Protein AF-A0A1I7XI77-F1 (afdb_monomer_lite)

Secondary structure (DSSP, 8-state):
-----------------GGGGGSS-SSSPPHHHHHHHHHHHHHHHHHHH-STT-TTSSS-GGGG-TTHHHHHH-HHHHHHHHHHHHHHHHHHGGGPPPGGG-------TTTT-GGGGGGG-EE-SSTT---EE---TTSPP--EE-TTT-PEEPHHHHHHHHHHHHHS-SS--TTS-HHHHHHHHHHHHTTB-TT-HHHHHHHHHHHHHH-S--TTHHHHHHHHHHHHHHHS-TT-HHHHHHHHHHHHHHHHTT-HHHHHHHHHHHHHHHHHHH-TTSHHHHHHHHHHHHHHTT-S--HHHHHHTT-----SPP-HHHHHHHTT---

Organism: Heterorhabditis bacteriophora (NCBI:txid37862)

Sequence (327 aa):
MGPSITASGHLDGEIPSIHSRVKAFPNLPLTEVLFLSKIIDRIVFLDKNGDQFGFQKERTFASLVDHKEDIKKDFAKMEHFEKLYSKMSLFRKAEMIDKLRWYFDCECSRCTDPADDVLTSIKCSTSECDEPLITSETATPTNITCPKCGNVTEDTTVISAQQLMLELPATFDPHCPAETLEELLIKAEKILHSNNVYISRLRTALFHVTGQLSANLGTMHKQIYNNYKMTFPKADRHVGYQLLHIVKALIEKGERSEAVSYAFDAMSIFEVCFGLDHPYYLQTLALWTYLEKKMLKSDQELIQLTNFSDNRPVDITGLLQKANILS

pLDDT: mean 73.49, std 19.33, range [22.52, 97.56]

Foldseek 3Di:
DDDDDDDDDDDDDDDDDPPVVLPAAQPAQDPCLVVVVVVLVVVVCCVVPNPPPCPPVPHHLVRVCPCVVVQVVPPVQVVVLVSNLVSSCVVCVPSRDDPSRDGDDDPDPVVPDVVLQLQLFKADPDPPDLQTFGDELPGDQQWTQGPPPRDTDGSVLVPVSSVLVNPQDSDDDLQPDLVVLVVSLVVNVVIHHLLHNSNLRSLVSSCSNVVDDDPCNQVSLVSNLVSCPSPDDQLDLVNLLSLLVNLLVCLVVVNLQVNLVSLVSSLVSCCVVPNPQWLLNVLSVVLNCCSVVVPDDHSVRSNVSSDDDDGDGHPVVVVCVVVVNPD

Radius of gyration: 25.31 Å; chains: 1; bounding box: 52×57×96 Å

InterPro domains:
  IPR011990 Tetratricopeptide-like helical domain superfamily [G3DSA:1.25.40.10] (99-310)
  IPR050869 Histone-lysine N-methyltransferase [PTHR12197] (101-283)

Structure (mmCIF, N/CA/C/O backbone):
data_AF-A0A1I7XI77-F1
#
_entry.id   AF-A0A1I7XI77-F1
#
loop_
_atom_site.group_PDB
_atom_site.id
_atom_site.type_symbol
_atom_site.label_atom_id
_atom_site.label_alt_id
_atom_site.label_comp_id
_atom_site.label_asym_id
_atom_site.label_entity_id
_atom_site.label_seq_id
_atom_site.pdbx_PDB_ins_code
_atom_site.Cartn_x
_atom_site.Cartn_y
_atom_site.Cartn_z
_atom_site.occupancy
_atom_site.B_iso_or_equiv
_atom_site.auth_seq_id
_atom_site.auth_comp_id
_atom_site.auth_asym_id
_atom_site.auth_atom_id
_atom_site.pdbx_PDB_model_num
ATOM 1 N N . MET A 1 1 ? 15.617 3.407 -63.306 1.00 38.28 1 MET A N 1
ATOM 2 C CA . MET A 1 1 ? 15.925 2.167 -62.567 1.00 38.28 1 MET A CA 1
ATOM 3 C C . MET A 1 1 ? 15.272 2.230 -61.182 1.00 38.28 1 MET A C 1
ATOM 5 O O . MET A 1 1 ? 15.945 2.452 -60.192 1.00 38.28 1 MET A O 1
ATOM 9 N N . GLY A 1 2 ? 13.941 2.109 -61.126 1.00 40.88 2 GLY A N 1
ATOM 10 C CA . GLY A 1 2 ? 13.322 1.097 -60.249 1.00 40.88 2 GLY A CA 1
ATOM 11 C C . GLY A 1 2 ? 13.237 -0.206 -61.065 1.00 40.88 2 GLY A C 1
ATOM 12 O O . GLY A 1 2 ? 13.600 -0.131 -62.250 1.00 40.88 2 GLY A O 1
ATOM 13 N N . PRO A 1 3 ? 12.794 -1.369 -60.545 1.00 32.88 3 PRO A N 1
ATOM 14 C CA . PRO A 1 3 ? 11.593 -1.581 -59.707 1.00 32.88 3 PRO A CA 1
ATOM 15 C C . PRO A 1 3 ? 11.875 -2.478 -58.462 1.00 32.88 3 PRO A C 1
ATOM 17 O O . PRO A 1 3 ? 12.954 -3.043 -58.355 1.00 32.88 3 PRO A O 1
ATOM 20 N N . SER A 1 4 ? 11.068 -2.494 -57.392 1.00 23.88 4 SER A N 1
ATOM 21 C CA . SER A 1 4 ? 9.717 -3.073 -57.176 1.00 23.88 4 SER A CA 1
ATOM 22 C C . SER A 1 4 ? 9.695 -4.569 -56.791 1.00 23.88 4 SER A C 1
ATOM 24 O O . SER A 1 4 ? 9.977 -5.416 -57.625 1.00 23.88 4 SER A O 1
ATOM 26 N N . ILE A 1 5 ? 9.291 -4.813 -55.530 1.00 31.36 5 ILE A N 1
ATOM 27 C CA . ILE A 1 5 ? 8.266 -5.754 -55.004 1.00 31.36 5 ILE A CA 1
ATOM 28 C C . ILE A 1 5 ? 8.314 -7.231 -55.456 1.00 31.36 5 ILE A C 1
ATOM 30 O O . ILE A 1 5 ? 8.163 -7.494 -56.638 1.00 31.36 5 ILE A O 1
ATOM 34 N N . THR A 1 6 ? 8.323 -8.180 -54.498 1.00 23.61 6 THR A N 1
ATOM 35 C CA . THR A 1 6 ? 7.218 -9.156 -54.273 1.00 23.61 6 THR A CA 1
ATOM 36 C C . THR A 1 6 ? 7.417 -10.001 -53.011 1.00 23.61 6 THR A C 1
ATOM 38 O O . THR A 1 6 ? 8.523 -10.409 -52.678 1.00 23.61 6 THR A O 1
ATOM 41 N N . ALA A 1 7 ? 6.293 -10.223 -52.331 1.00 35.81 7 ALA A N 1
ATOM 42 C CA . ALA A 1 7 ? 6.093 -10.903 -51.059 1.00 35.81 7 ALA A CA 1
ATOM 43 C C . ALA A 1 7 ? 6.078 -12.444 -51.147 1.00 35.81 7 ALA A C 1
ATOM 45 O O . ALA A 1 7 ? 6.040 -13.007 -52.238 1.00 35.81 7 ALA A O 1
ATOM 46 N N . SER A 1 8 ? 5.969 -13.060 -49.958 1.00 22.52 8 SER A N 1
ATOM 47 C CA . SER A 1 8 ? 5.579 -14.444 -49.593 1.00 22.52 8 SER A CA 1
ATOM 48 C C . SER A 1 8 ? 6.720 -15.185 -48.882 1.00 22.52 8 SER A C 1
ATOM 50 O O . SER A 1 8 ? 7.847 -15.160 -49.346 1.00 22.52 8 SER A O 1
ATOM 52 N N . GLY A 1 9 ? 6.549 -15.829 -47.731 1.00 23.39 9 GLY A N 1
ATOM 53 C CA . GLY A 1 9 ? 5.400 -16.051 -46.863 1.00 23.39 9 GLY A CA 1
ATOM 54 C C . GLY A 1 9 ? 5.829 -16.947 -45.685 1.00 23.39 9 GLY A C 1
ATOM 55 O O . GLY A 1 9 ? 6.975 -17.373 -45.631 1.00 23.39 9 GLY A O 1
ATOM 56 N N . HIS A 1 10 ? 4.856 -17.258 -44.823 1.00 23.44 10 HIS A N 1
ATOM 57 C CA . HIS A 1 10 ? 4.822 -18.352 -43.835 1.00 23.44 10 HIS A CA 1
ATOM 58 C C . HIS A 1 10 ? 5.574 -18.182 -42.499 1.00 23.44 10 HIS A C 1
ATOM 60 O O . HIS A 1 10 ? 6.793 -18.239 -42.416 1.00 23.44 10 HIS A O 1
ATOM 66 N N . LEU A 1 11 ? 4.751 -17.962 -41.461 1.00 37.81 11 LEU A N 1
ATOM 67 C CA . LEU A 1 11 ? 4.646 -18.734 -40.213 1.00 37.81 11 LEU A CA 1
ATOM 68 C C . LEU A 1 11 ? 5.845 -19.629 -39.865 1.00 37.81 11 LEU A C 1
ATOM 70 O O . LEU A 1 11 ? 6.065 -20.615 -40.550 1.00 37.81 11 LEU A O 1
ATOM 74 N N . ASP A 1 12 ? 6.511 -19.319 -38.750 1.00 23.81 12 ASP A N 1
ATOM 75 C CA . ASP A 1 12 ? 6.781 -20.270 -37.662 1.00 23.81 12 ASP A CA 1
ATOM 76 C C . ASP A 1 12 ? 7.240 -19.486 -36.423 1.00 23.81 12 ASP A C 1
ATOM 78 O O . ASP A 1 12 ? 8.347 -18.955 -36.340 1.00 23.81 12 ASP A O 1
ATOM 82 N N . GLY A 1 13 ? 6.315 -19.330 -35.474 1.00 27.84 13 GLY A N 1
ATOM 83 C CA . GLY A 1 13 ? 6.587 -18.746 -34.170 1.00 27.84 13 GLY A CA 1
ATOM 84 C C . GLY A 1 13 ? 7.230 -19.786 -33.263 1.00 27.84 13 GLY A C 1
ATOM 85 O O . GLY A 1 13 ? 6.525 -20.540 -32.598 1.00 27.84 13 GLY A O 1
ATOM 86 N N . GLU A 1 14 ? 8.557 -19.799 -33.202 1.00 23.69 14 GLU A N 1
ATOM 87 C CA . GLU A 1 14 ? 9.272 -20.397 -32.078 1.00 23.69 14 GLU A CA 1
ATOM 88 C C . GLU A 1 14 ? 9.319 -19.384 -30.931 1.00 23.69 14 GLU A C 1
ATOM 90 O O . GLU A 1 14 ? 9.937 -18.327 -31.033 1.00 23.69 14 GLU A O 1
ATOM 95 N N . ILE A 1 15 ? 8.641 -19.709 -29.832 1.00 28.39 15 ILE A N 1
ATOM 96 C CA . ILE A 1 15 ? 8.735 -18.997 -28.555 1.00 28.39 15 ILE A CA 1
ATOM 97 C C . ILE A 1 15 ? 10.098 -19.339 -27.928 1.00 28.39 15 ILE A C 1
ATOM 99 O O . ILE A 1 15 ? 10.301 -20.497 -27.548 1.00 28.39 15 ILE A O 1
ATOM 103 N N . PRO A 1 16 ? 11.035 -18.389 -27.738 1.00 24.80 16 PRO A N 1
ATOM 104 C CA . PRO A 1 16 ? 12.251 -18.671 -26.990 1.00 24.80 16 PRO A CA 1
ATOM 105 C C . PRO A 1 16 ? 11.947 -18.721 -25.487 1.00 24.80 16 PRO A C 1
ATOM 107 O O . PRO A 1 16 ? 11.329 -17.829 -24.910 1.00 24.80 16 PRO A O 1
ATOM 110 N N . SER A 1 17 ? 12.391 -19.819 -24.878 1.00 27.75 17 SER A N 1
ATOM 111 C CA . SER A 1 17 ? 12.024 -20.333 -23.556 1.00 27.75 17 SER A CA 1
ATOM 112 C C . SER A 1 17 ? 12.289 -19.434 -22.331 1.00 27.75 17 SER A C 1
ATOM 114 O O . SER A 1 17 ? 13.225 -18.637 -22.277 1.00 27.75 17 SER A O 1
ATOM 116 N N . ILE A 1 18 ? 11.519 -19.730 -21.275 1.00 27.86 18 ILE A N 1
ATOM 117 C CA . ILE A 1 18 ? 11.535 -19.264 -19.869 1.00 27.86 18 ILE A CA 1
ATOM 118 C C . ILE A 1 18 ? 12.931 -19.271 -19.185 1.00 27.86 18 ILE A C 1
ATOM 120 O O . ILE A 1 18 ? 13.109 -18.721 -18.095 1.00 27.86 18 ILE A O 1
ATOM 124 N N . HIS A 1 19 ? 13.960 -19.845 -19.810 1.00 27.95 19 HIS A N 1
ATOM 125 C CA . HIS A 1 19 ? 15.263 -20.099 -19.194 1.00 27.95 19 HIS A CA 1
ATOM 126 C C . HIS A 1 19 ? 16.197 -18.891 -19.018 1.00 27.95 19 HIS A C 1
ATOM 128 O O . HIS A 1 19 ? 17.137 -18.983 -18.226 1.00 27.95 19 HIS A O 1
ATOM 134 N N . SER A 1 20 ? 15.966 -17.745 -19.663 1.00 30.62 20 SER A N 1
ATOM 135 C CA . SER A 1 20 ? 16.850 -16.576 -19.484 1.00 30.62 20 SER A CA 1
ATOM 136 C C . SER A 1 20 ? 16.566 -15.769 -18.205 1.00 30.62 20 SER A C 1
ATOM 138 O O . SER A 1 20 ? 17.429 -15.021 -17.748 1.00 30.62 20 SER A O 1
ATOM 140 N N . ARG A 1 21 ? 15.412 -15.988 -17.552 1.00 28.38 21 ARG A N 1
ATOM 141 C CA . ARG A 1 21 ? 14.974 -15.280 -16.327 1.00 28.38 21 ARG A CA 1
ATOM 142 C C . ARG A 1 21 ? 15.686 -15.719 -15.035 1.00 28.38 21 ARG A C 1
ATOM 144 O O . ARG A 1 21 ? 15.452 -15.149 -13.973 1.00 28.38 21 ARG A O 1
ATOM 151 N N . VAL A 1 22 ? 16.563 -16.725 -15.092 1.00 27.45 22 VAL A N 1
ATOM 152 C CA . VAL A 1 22 ? 17.216 -17.316 -13.902 1.00 27.45 22 VAL A CA 1
ATOM 153 C C . VAL A 1 22 ? 18.528 -16.614 -13.507 1.00 27.45 22 VAL A C 1
ATOM 155 O O . VAL A 1 22 ? 19.012 -16.826 -12.400 1.00 27.45 22 VAL A O 1
ATOM 158 N N . LYS A 1 23 ? 19.098 -15.728 -14.333 1.00 26.45 23 LYS A N 1
ATOM 159 C CA . LYS A 1 23 ? 20.426 -15.142 -14.052 1.00 26.45 23 LYS A CA 1
ATOM 160 C C . LYS A 1 23 ? 20.446 -13.787 -13.318 1.00 26.45 23 LYS A C 1
ATOM 162 O O . LYS A 1 23 ? 21.539 -13.343 -12.989 1.00 26.45 23 LYS A O 1
ATOM 167 N N . ALA A 1 24 ? 19.302 -13.146 -13.039 1.00 28.02 24 ALA A N 1
ATOM 168 C CA . ALA A 1 24 ? 19.271 -11.707 -12.717 1.00 28.02 24 ALA A CA 1
ATOM 169 C C . ALA A 1 24 ? 18.933 -11.280 -11.265 1.00 28.02 24 ALA A C 1
ATOM 171 O O . ALA A 1 24 ? 19.180 -10.125 -10.947 1.00 28.02 24 ALA A O 1
ATOM 172 N N . PHE A 1 25 ? 18.438 -12.141 -10.354 1.00 35.66 25 PHE A N 1
ATOM 173 C CA . PHE A 1 25 ? 17.977 -11.686 -9.016 1.00 35.66 25 PHE A CA 1
ATOM 174 C C . PHE A 1 25 ? 18.357 -12.632 -7.864 1.00 35.66 25 PHE A C 1
ATOM 176 O O . PHE A 1 25 ? 17.627 -13.589 -7.601 1.00 35.66 25 PHE A O 1
ATOM 183 N N . PRO A 1 26 ? 19.476 -12.395 -7.150 1.00 35.66 26 PRO A N 1
ATOM 184 C CA . PRO A 1 26 ? 19.900 -13.271 -6.057 1.00 35.66 26 PRO A CA 1
ATOM 185 C C . PRO A 1 26 ? 19.228 -13.010 -4.694 1.00 35.66 26 PRO A C 1
ATOM 187 O O . PRO A 1 26 ? 19.234 -13.923 -3.879 1.00 35.66 26 PRO A O 1
ATOM 190 N N . ASN A 1 27 ? 18.639 -11.832 -4.417 1.00 39.03 27 ASN A N 1
ATOM 191 C CA . ASN A 1 27 ? 18.230 -11.468 -3.040 1.00 39.03 27 ASN A CA 1
ATOM 192 C C . ASN A 1 27 ? 16.839 -10.819 -2.865 1.00 39.03 27 ASN A C 1
ATOM 194 O O . ASN A 1 27 ? 16.510 -10.398 -1.757 1.00 39.03 27 ASN A O 1
ATOM 198 N N . LEU A 1 28 ? 15.994 -10.759 -3.898 1.00 36.06 28 LEU A N 1
ATOM 199 C CA . LEU A 1 28 ? 14.579 -10.407 -3.734 1.00 36.06 28 LEU A CA 1
ATOM 200 C C . LEU A 1 28 ? 13.758 -11.705 -3.762 1.00 36.06 28 LEU A C 1
ATOM 202 O O . LEU A 1 28 ? 13.820 -12.421 -4.766 1.00 36.06 28 LEU A O 1
ATOM 206 N N . PRO A 1 29 ? 13.004 -12.062 -2.710 1.00 45.62 29 PRO A N 1
ATOM 207 C CA . PRO A 1 29 ? 12.060 -13.159 -2.824 1.00 45.62 29 PRO A CA 1
ATOM 208 C C . PRO A 1 29 ? 10.974 -12.740 -3.824 1.00 45.62 29 PRO A C 1
ATOM 210 O O . PRO A 1 29 ? 10.313 -11.721 -3.634 1.00 45.62 29 PRO A O 1
ATOM 213 N N . LEU A 1 30 ? 10.821 -13.511 -4.907 1.00 53.41 30 LEU A N 1
ATOM 214 C CA . LEU A 1 30 ? 9.711 -13.381 -5.858 1.00 53.41 30 LEU A CA 1
ATOM 215 C C . LEU A 1 30 ? 8.386 -13.267 -5.079 1.00 53.41 30 LEU A C 1
ATOM 217 O O . LEU A 1 30 ? 8.264 -13.849 -4.000 1.00 53.41 30 LEU A O 1
ATOM 221 N N . THR A 1 31 ? 7.381 -12.561 -5.604 1.00 54.97 31 THR A N 1
ATOM 222 C CA . THR A 1 31 ? 6.035 -12.495 -4.991 1.00 54.97 31 THR A CA 1
ATOM 223 C C . THR A 1 31 ? 5.526 -13.886 -4.616 1.00 54.97 31 THR A C 1
ATOM 225 O O . THR A 1 31 ? 4.961 -14.074 -3.540 1.00 54.97 31 THR A O 1
ATOM 228 N N . GLU A 1 32 ? 5.846 -14.869 -5.458 1.00 53.22 32 GLU A N 1
ATOM 229 C CA . GLU A 1 32 ? 5.701 -16.295 -5.199 1.00 53.22 32 GLU A CA 1
ATOM 230 C C . GLU A 1 32 ? 6.397 -16.691 -3.901 1.00 53.22 32 GLU A C 1
ATOM 232 O O . GLU A 1 32 ? 5.687 -17.030 -2.977 1.00 53.22 32 GLU A O 1
ATOM 237 N N . VAL A 1 33 ? 7.723 -16.545 -3.764 1.00 55.47 33 VAL A N 1
ATOM 238 C CA . VAL A 1 33 ? 8.532 -16.863 -2.561 1.00 55.47 33 VAL A CA 1
ATOM 239 C C . VAL A 1 33 ? 8.010 -16.193 -1.275 1.00 55.47 33 VAL A C 1
ATOM 241 O O . VAL A 1 33 ? 8.053 -16.800 -0.202 1.00 55.47 33 VAL A O 1
ATOM 244 N N . LEU A 1 34 ? 7.484 -14.965 -1.346 1.00 52.00 34 LEU A N 1
ATOM 245 C CA . LEU A 1 34 ? 6.876 -14.268 -0.198 1.00 52.00 34 LEU A CA 1
ATOM 246 C C . LEU A 1 34 ? 5.481 -14.796 0.164 1.00 52.00 34 LEU A C 1
ATOM 248 O O . LEU A 1 34 ? 5.159 -14.944 1.346 1.00 52.00 34 LEU A O 1
ATOM 252 N N . PHE A 1 35 ? 4.646 -15.074 -0.833 1.00 56.88 35 PHE A N 1
ATOM 253 C CA . PHE A 1 35 ? 3.328 -15.682 -0.649 1.00 56.88 35 PHE A CA 1
ATOM 254 C C . PHE A 1 35 ? 3.462 -17.081 -0.049 1.00 56.88 35 PHE A C 1
ATOM 256 O O . PHE A 1 35 ? 2.910 -17.396 1.005 1.00 56.88 35 PHE A O 1
ATOM 263 N N . LEU A 1 36 ? 4.312 -17.863 -0.691 1.00 62.03 36 LEU A N 1
ATOM 264 C CA . LEU A 1 36 ? 4.796 -19.153 -0.278 1.00 62.03 36 LEU A CA 1
ATOM 265 C C . LEU A 1 36 ? 5.333 -19.082 1.159 1.00 62.03 36 LEU A C 1
ATOM 267 O O . LEU A 1 36 ? 4.847 -19.785 2.034 1.00 62.03 36 LEU A O 1
ATOM 271 N N . SER A 1 37 ? 6.232 -18.162 1.487 1.00 59.28 37 SER A N 1
ATOM 272 C CA . SER A 1 37 ? 6.676 -17.931 2.868 1.00 59.28 37 SER A CA 1
ATOM 273 C C . SER A 1 37 ? 5.548 -17.908 3.910 1.00 59.28 37 SER A C 1
ATOM 275 O O . SER A 1 37 ? 5.603 -18.644 4.893 1.00 59.28 37 SER A O 1
ATOM 277 N N . LYS A 1 38 ? 4.490 -17.129 3.670 1.00 62.16 38 LYS A N 1
ATOM 278 C CA . LYS A 1 38 ? 3.346 -17.027 4.592 1.00 62.16 38 LYS A CA 1
ATOM 279 C C . LYS A 1 38 ? 2.592 -18.352 4.735 1.00 62.16 38 LYS A C 1
ATOM 281 O O . LYS A 1 38 ? 2.052 -18.650 5.800 1.00 62.16 38 LYS A O 1
ATOM 286 N N . ILE A 1 39 ? 2.568 -19.157 3.674 1.00 67.31 39 ILE A N 1
ATOM 287 C CA . ILE A 1 39 ? 2.018 -20.514 3.701 1.00 67.31 39 ILE A CA 1
ATOM 288 C C . ILE A 1 39 ? 2.903 -21.433 4.558 1.00 67.31 39 ILE A C 1
ATOM 290 O O . ILE A 1 39 ? 2.358 -22.185 5.365 1.00 67.31 39 ILE A O 1
ATOM 294 N N . ILE A 1 40 ? 4.240 -21.348 4.455 1.00 67.75 40 ILE A N 1
ATOM 295 C CA . ILE A 1 40 ? 5.164 -22.109 5.323 1.00 67.75 40 ILE A CA 1
ATOM 296 C C . ILE A 1 40 ? 4.929 -21.752 6.785 1.00 67.75 40 ILE A C 1
ATOM 298 O O . ILE A 1 40 ? 4.752 -22.657 7.596 1.00 67.75 40 ILE A O 1
ATOM 302 N N . ASP A 1 41 ? 4.870 -20.459 7.110 1.00 64.88 41 ASP A N 1
ATOM 303 C CA . ASP A 1 41 ? 4.652 -19.990 8.483 1.00 64.88 41 ASP A CA 1
ATOM 304 C C . ASP A 1 41 ? 3.375 -20.585 9.075 1.00 64.88 41 ASP A C 1
ATOM 306 O O . ASP A 1 41 ? 3.374 -21.089 10.198 1.00 64.88 41 ASP A O 1
ATOM 310 N N . ARG A 1 42 ? 2.294 -20.607 8.287 1.00 66.12 42 ARG A N 1
ATOM 311 C CA . ARG A 1 42 ? 1.017 -21.197 8.696 1.00 66.12 42 ARG A CA 1
ATOM 312 C C . ARG A 1 42 ? 1.104 -22.717 8.879 1.00 66.12 42 ARG A C 1
ATOM 314 O O . ARG A 1 42 ? 0.552 -23.224 9.850 1.00 66.12 42 ARG A O 1
ATOM 321 N N . ILE A 1 43 ? 1.793 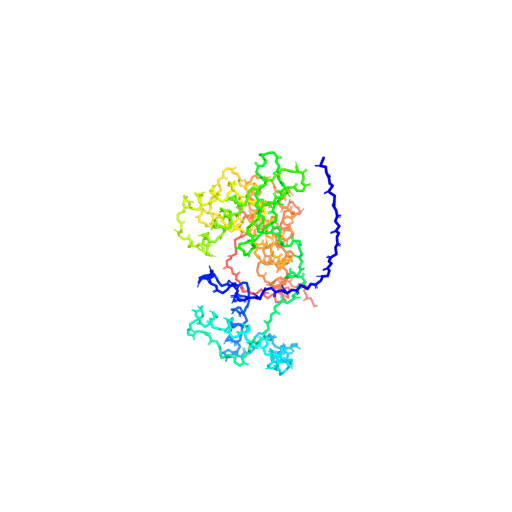-23.444 7.998 1.00 68.25 43 ILE A N 1
ATOM 322 C CA . ILE A 1 43 ? 1.980 -24.902 8.127 1.00 68.25 43 ILE A CA 1
ATOM 323 C C . ILE A 1 43 ? 2.829 -25.234 9.361 1.00 68.25 43 ILE A C 1
ATOM 325 O O . ILE A 1 43 ? 2.439 -26.076 10.163 1.00 68.25 43 ILE A O 1
ATOM 329 N N . VAL A 1 44 ? 3.965 -24.555 9.542 1.00 69.12 44 VAL A N 1
ATOM 330 C CA . VAL A 1 44 ? 4.865 -24.753 10.690 1.00 69.12 44 VAL A CA 1
ATOM 331 C C . VAL A 1 44 ? 4.152 -24.416 11.998 1.00 69.12 44 VAL A C 1
ATOM 333 O O . VAL A 1 44 ? 4.327 -25.116 12.996 1.00 69.12 44 VAL A O 1
ATOM 336 N N . PHE A 1 45 ? 3.333 -23.364 11.999 1.00 67.94 45 PHE A N 1
ATOM 337 C CA . PHE A 1 45 ? 2.512 -23.000 13.145 1.00 67.94 45 PHE A CA 1
ATOM 338 C C . PHE A 1 45 ? 1.509 -24.106 13.502 1.00 67.94 45 PHE A C 1
ATOM 340 O O . PHE A 1 45 ? 1.432 -24.492 14.669 1.00 67.94 45 PHE A O 1
ATOM 347 N N . LEU A 1 46 ? 0.783 -24.633 12.512 1.00 66.06 46 LEU A N 1
ATOM 348 C CA . LEU A 1 46 ? -0.179 -25.722 12.699 1.00 66.06 46 LEU A CA 1
ATOM 349 C C . LEU A 1 46 ? 0.495 -27.021 13.167 1.00 66.06 46 LEU A C 1
ATOM 351 O O . LEU A 1 46 ? -0.041 -27.688 14.044 1.00 66.06 46 LEU A O 1
ATOM 355 N N . ASP A 1 47 ? 1.682 -27.354 12.655 1.00 68.62 47 ASP A N 1
ATOM 356 C CA . ASP A 1 47 ? 2.431 -28.548 13.075 1.00 68.62 47 ASP A CA 1
ATOM 357 C C . ASP A 1 47 ? 2.909 -28.453 14.533 1.00 68.62 47 ASP A C 1
ATOM 359 O O . ASP A 1 47 ? 2.884 -29.439 15.268 1.00 68.62 47 ASP A O 1
ATOM 363 N N . LYS A 1 48 ? 3.355 -27.265 14.963 1.00 73.12 48 LYS A N 1
ATOM 364 C CA . LYS A 1 48 ? 3.884 -27.049 16.319 1.00 73.12 48 LYS A CA 1
ATOM 365 C C . LYS A 1 48 ? 2.793 -26.915 17.375 1.00 73.12 48 LYS A C 1
ATOM 367 O O . LYS A 1 48 ? 3.002 -27.326 18.511 1.00 73.12 48 LYS A O 1
ATOM 372 N N . ASN A 1 49 ? 1.666 -26.304 17.019 1.00 69.31 49 ASN A N 1
ATOM 373 C CA . ASN A 1 49 ? 0.651 -25.896 17.990 1.00 69.31 49 ASN A CA 1
ATOM 374 C C . ASN A 1 49 ? -0.670 -26.662 17.830 1.00 69.31 49 ASN A C 1
ATOM 376 O O . ASN A 1 49 ? -1.508 -26.618 18.729 1.00 69.31 49 ASN A O 1
ATOM 380 N N . GLY A 1 50 ? -0.864 -27.385 16.727 1.00 72.62 50 GLY A N 1
ATOM 381 C CA . GLY A 1 50 ? -2.174 -27.878 16.316 1.00 72.62 50 GLY A CA 1
ATOM 382 C C . GLY A 1 50 ? -3.066 -26.750 15.788 1.00 72.62 50 GLY A C 1
ATOM 383 O O . GLY A 1 50 ? -2.689 -25.575 15.771 1.00 72.62 50 GLY A O 1
ATOM 384 N N . ASP A 1 51 ? -4.282 -27.097 15.369 1.00 76.62 51 ASP A N 1
ATOM 385 C CA . ASP A 1 51 ? -5.262 -26.125 14.875 1.00 76.62 51 ASP A CA 1
AT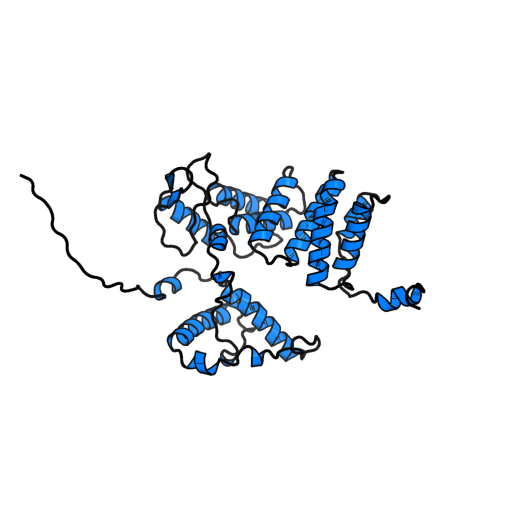OM 386 C C . ASP A 1 51 ? -6.025 -25.422 16.013 1.00 76.62 51 ASP A C 1
ATOM 388 O O . ASP A 1 51 ? -7.248 -25.488 16.113 1.00 76.62 51 ASP A O 1
ATOM 392 N N . GLN A 1 52 ? -5.292 -24.753 16.906 1.00 64.06 52 GLN A N 1
ATOM 393 C CA . GLN A 1 52 ? -5.859 -24.097 18.098 1.00 64.06 52 GLN A CA 1
ATOM 394 C C . GLN A 1 52 ? -6.870 -22.994 17.759 1.00 64.06 52 GLN A C 1
ATOM 396 O O . GLN A 1 52 ? -7.711 -22.648 18.584 1.00 64.06 52 GLN A O 1
ATOM 401 N N . PHE A 1 53 ? -6.782 -22.449 16.545 1.00 64.69 53 PHE A N 1
ATOM 402 C CA . PHE A 1 53 ? -7.597 -21.333 16.072 1.00 64.69 53 PHE A CA 1
ATOM 403 C C . PHE A 1 53 ? -8.655 -21.745 15.037 1.00 64.69 53 PHE A C 1
ATOM 405 O O . PHE A 1 53 ? -9.336 -20.879 14.492 1.00 64.69 53 PHE A O 1
ATOM 412 N N . GLY A 1 54 ? -8.811 -23.043 14.752 1.00 64.31 54 GLY A N 1
ATOM 413 C CA . GLY A 1 54 ? -9.825 -23.541 13.818 1.00 64.31 54 GLY A CA 1
ATOM 414 C C . GLY A 1 54 ? -9.607 -23.122 12.358 1.00 64.31 54 GLY A C 1
ATOM 415 O O . GLY A 1 54 ? -10.569 -23.045 11.593 1.00 64.31 54 GLY A O 1
ATOM 416 N N . PHE A 1 55 ? -8.366 -22.852 11.949 1.00 58.41 55 PHE A N 1
ATOM 417 C CA . PHE A 1 55 ? -7.998 -22.497 10.577 1.00 58.41 55 PHE A CA 1
ATOM 418 C C . PHE A 1 55 ? -8.330 -23.594 9.559 1.00 58.41 55 PHE A C 1
ATOM 420 O O . PHE A 1 55 ? -8.436 -23.295 8.370 1.00 58.41 55 PHE A O 1
ATOM 427 N N . GLN A 1 56 ? -8.484 -24.847 9.995 1.00 59.12 56 GLN A N 1
ATOM 428 C CA . GLN A 1 56 ? -8.832 -25.987 9.145 1.00 59.12 56 GLN A CA 1
ATOM 429 C C . GLN A 1 56 ? -10.294 -26.439 9.296 1.00 59.12 56 GLN A C 1
ATOM 431 O O . GLN A 1 56 ? -10.660 -27.480 8.750 1.00 59.12 56 GLN A O 1
ATOM 436 N N . LYS A 1 57 ? -11.142 -25.671 10.002 1.00 63.28 57 LYS A N 1
ATOM 437 C CA . LYS A 1 57 ? -12.534 -26.046 10.319 1.00 63.28 57 LYS A CA 1
ATOM 438 C C . LYS A 1 57 ? -13.410 -26.278 9.082 1.00 63.28 57 LYS A C 1
ATOM 440 O O . LYS A 1 57 ? -14.234 -27.185 9.089 1.00 63.28 57 LYS A O 1
ATOM 445 N N . GLU A 1 58 ? -13.245 -25.464 8.041 1.00 60.28 58 GLU A N 1
ATOM 446 C CA . GLU A 1 58 ? -14.032 -25.563 6.800 1.00 60.28 58 GLU A CA 1
ATOM 447 C C . GLU A 1 58 ? -13.323 -26.375 5.715 1.00 60.28 58 GLU A C 1
ATOM 449 O O . GLU A 1 58 ? -13.957 -27.099 4.948 1.00 60.28 58 GLU A O 1
ATOM 454 N N . ARG A 1 59 ? -11.993 -26.259 5.641 1.00 56.81 59 ARG A N 1
ATOM 455 C CA . ARG A 1 59 ? -11.173 -26.904 4.618 1.00 56.81 59 ARG A CA 1
ATOM 456 C C . ARG A 1 59 ? -9.776 -27.168 5.171 1.00 56.81 59 ARG A C 1
ATOM 458 O O . ARG A 1 59 ? -9.099 -26.252 5.633 1.00 56.81 59 ARG A O 1
ATOM 465 N N . THR A 1 60 ? -9.319 -28.418 5.116 1.00 61.12 60 THR A N 1
ATOM 466 C CA . THR A 1 60 ? -7.970 -28.774 5.580 1.00 61.12 60 THR A CA 1
ATOM 467 C C . THR A 1 60 ? -6.925 -28.328 4.564 1.00 61.12 60 THR A C 1
ATOM 469 O O . THR A 1 60 ? -7.188 -28.328 3.359 1.00 61.12 60 THR A O 1
ATOM 472 N N . PHE A 1 61 ? -5.706 -28.018 5.014 1.00 60.34 61 PHE A N 1
ATOM 473 C CA . PHE A 1 61 ? -4.620 -27.667 4.091 1.00 60.34 61 PHE A CA 1
ATOM 474 C C . PHE A 1 61 ? -4.365 -28.776 3.051 1.00 60.34 61 PHE A C 1
ATOM 476 O O . PHE A 1 61 ? -4.158 -28.496 1.876 1.00 60.34 61 PHE A O 1
ATOM 483 N N . ALA A 1 62 ? -4.485 -30.046 3.454 1.00 61.44 62 ALA A N 1
ATOM 484 C CA . ALA A 1 62 ? -4.335 -31.198 2.563 1.00 61.44 62 ALA A CA 1
ATOM 485 C C . ALA A 1 62 ? -5.369 -31.239 1.419 1.00 61.44 62 ALA A C 1
ATOM 487 O O . ALA A 1 62 ? -5.080 -31.772 0.353 1.00 61.44 62 ALA A O 1
ATOM 488 N N . SER A 1 63 ? -6.556 -30.665 1.619 1.00 61.56 63 SER A N 1
ATOM 489 C CA . SER A 1 63 ? -7.597 -30.589 0.585 1.00 61.56 63 SER A CA 1
ATOM 490 C C . SER A 1 63 ? -7.435 -29.407 -0.378 1.00 61.56 63 SER A C 1
ATOM 492 O O . SER A 1 63 ? -8.182 -29.310 -1.345 1.00 61.56 63 SER A O 1
ATOM 494 N N . LEU A 1 64 ? -6.490 -28.492 -0.125 1.00 55.72 64 LEU A N 1
ATOM 495 C CA . LEU A 1 64 ? -6.092 -27.438 -1.073 1.00 55.72 64 LEU A CA 1
ATOM 496 C C . LEU A 1 64 ? -5.084 -27.948 -2.117 1.00 55.72 64 LEU A C 1
ATOM 498 O O . LEU A 1 64 ? -4.763 -27.230 -3.055 1.00 55.72 64 LEU A O 1
ATOM 502 N N . VAL A 1 65 ? -4.574 -29.171 -1.934 1.00 55.97 65 VAL A N 1
ATOM 503 C CA . VAL A 1 65 ? -3.543 -29.813 -2.767 1.00 55.97 65 VAL A CA 1
ATOM 504 C C . VAL A 1 65 ? -4.026 -31.160 -3.326 1.00 55.97 65 VAL A C 1
ATOM 506 O O . VAL A 1 65 ? -3.249 -32.098 -3.515 1.00 55.97 65 VAL A O 1
ATOM 509 N N . ASP A 1 66 ? -5.326 -31.277 -3.569 1.00 51.44 66 ASP A N 1
ATOM 510 C CA . ASP A 1 66 ? -5.996 -32.467 -4.106 1.00 51.44 66 ASP A CA 1
ATOM 511 C C . ASP A 1 66 ? -5.512 -32.861 -5.515 1.00 51.44 66 ASP A C 1
ATOM 513 O O . ASP A 1 66 ? -5.438 -34.050 -5.821 1.00 51.44 66 ASP A O 1
ATOM 517 N N . HIS A 1 67 ? -5.056 -31.901 -6.321 1.00 58.59 67 HIS A N 1
ATOM 518 C CA . HIS A 1 67 ? -4.489 -32.134 -7.660 1.00 58.59 67 HIS A CA 1
ATOM 519 C C . HIS A 1 67 ? -2.973 -32.415 -7.689 1.00 58.59 67 HIS A C 1
ATOM 521 O O . HIS A 1 67 ? -2.356 -32.437 -8.757 1.00 58.59 67 HIS A O 1
ATOM 527 N N . LYS A 1 68 ? -2.332 -32.652 -6.535 1.00 60.22 68 LYS A N 1
ATOM 528 C CA . LYS A 1 68 ? -0.867 -32.836 -6.438 1.00 60.22 68 LYS A CA 1
ATOM 529 C C . LYS A 1 68 ? -0.305 -33.929 -7.355 1.00 60.22 68 LYS A C 1
ATOM 531 O O . LYS A 1 68 ? 0.825 -33.817 -7.818 1.00 60.22 68 LYS A O 1
ATOM 536 N N . GLU A 1 69 ? -1.062 -34.998 -7.594 1.00 64.38 69 GLU A N 1
ATOM 537 C CA . GLU A 1 69 ? -0.597 -36.128 -8.406 1.00 64.38 69 GLU A CA 1
ATOM 538 C C . GLU A 1 69 ? -0.652 -35.822 -9.905 1.00 64.38 69 GLU A C 1
ATOM 540 O O . GLU A 1 69 ? 0.142 -36.371 -10.664 1.00 64.38 69 GLU A O 1
ATOM 545 N N . ASP A 1 70 ? -1.534 -34.917 -10.328 1.00 65.19 70 ASP A N 1
ATOM 546 C CA . ASP A 1 70 ? -1.598 -34.450 -11.713 1.00 65.19 70 ASP A CA 1
ATOM 547 C C . ASP A 1 70 ? -0.471 -33.449 -11.991 1.00 65.19 70 ASP A C 1
ATOM 549 O O . ASP A 1 70 ? 0.180 -33.517 -13.031 1.00 65.19 70 ASP A O 1
ATOM 553 N N . ILE A 1 71 ? -0.146 -32.605 -11.007 1.00 59.94 71 ILE A N 1
ATOM 554 C CA . ILE A 1 71 ? 0.982 -31.662 -11.065 1.00 59.94 71 ILE A CA 1
ATOM 555 C C . ILE A 1 71 ? 2.324 -32.404 -11.106 1.00 59.94 71 ILE A C 1
ATOM 557 O O . ILE A 1 71 ? 3.189 -32.056 -11.902 1.00 59.94 71 ILE A O 1
ATOM 561 N N . LYS A 1 72 ? 2.492 -33.475 -10.318 1.00 62.41 72 LYS A N 1
ATOM 562 C CA . LYS A 1 72 ? 3.710 -34.309 -10.345 1.00 62.41 72 LYS A CA 1
ATOM 563 C C . LYS A 1 72 ? 3.978 -34.980 -11.689 1.00 62.41 72 LYS A C 1
ATOM 565 O O . LYS A 1 72 ? 5.124 -35.312 -11.981 1.00 62.41 72 LYS A O 1
ATOM 570 N N . LYS A 1 73 ? 2.929 -35.229 -12.475 1.00 74.88 73 LYS A N 1
ATOM 571 C CA . LYS A 1 73 ? 3.039 -35.840 -13.807 1.00 74.88 73 LYS A CA 1
ATOM 572 C C . LYS A 1 73 ? 3.379 -34.814 -14.886 1.00 74.88 73 LYS A C 1
ATOM 574 O O . LYS A 1 73 ? 3.800 -35.207 -15.972 1.00 74.88 73 LYS A O 1
ATOM 579 N N . ASP A 1 74 ? 3.222 -33.527 -14.594 1.00 77.19 74 ASP A N 1
ATOM 580 C CA . ASP A 1 74 ? 3.587 -32.440 -15.491 1.00 77.19 74 ASP A CA 1
ATOM 581 C C . ASP A 1 74 ? 5.063 -32.068 -15.293 1.00 77.19 74 ASP A C 1
ATOM 583 O O . ASP A 1 74 ? 5.451 -31.371 -14.353 1.00 77.19 74 ASP A O 1
ATOM 587 N N . PHE A 1 75 ? 5.902 -32.560 -16.205 1.00 73.62 75 PHE A N 1
ATOM 588 C CA . PHE A 1 75 ? 7.350 -32.359 -16.162 1.00 73.62 75 PHE A CA 1
ATOM 589 C C . PHE A 1 75 ? 7.759 -30.881 -16.170 1.00 73.62 75 PHE A C 1
ATOM 591 O O . PHE A 1 75 ? 8.707 -30.517 -15.474 1.00 73.62 75 PHE A O 1
ATOM 598 N N . ALA A 1 76 ? 7.051 -30.028 -16.917 1.00 72.12 76 ALA A N 1
ATOM 599 C CA . ALA A 1 76 ? 7.394 -28.612 -17.030 1.00 72.12 76 ALA A CA 1
ATOM 600 C C . ALA A 1 76 ? 7.075 -27.861 -15.728 1.00 72.12 76 ALA A C 1
ATOM 602 O O . ALA A 1 76 ? 7.891 -27.070 -15.244 1.00 72.12 76 ALA A O 1
ATOM 603 N N . LYS A 1 77 ? 5.925 -28.165 -15.113 1.00 61.81 77 LYS A N 1
ATOM 604 C CA . LYS A 1 77 ? 5.534 -27.593 -13.813 1.00 61.81 77 LYS A CA 1
ATOM 605 C C . LYS A 1 77 ? 6.445 -28.057 -12.686 1.00 61.81 77 LYS A C 1
ATOM 607 O O . LYS A 1 77 ? 6.835 -27.258 -11.835 1.00 61.81 77 LYS A O 1
ATOM 612 N N . MET A 1 78 ? 6.844 -29.328 -12.705 1.00 71.94 78 MET A N 1
ATOM 613 C CA . MET A 1 78 ? 7.796 -29.861 -11.734 1.00 71.94 78 MET A CA 1
ATOM 614 C C . MET A 1 78 ? 9.159 -29.181 -11.854 1.00 71.94 78 MET A C 1
ATOM 616 O O . MET A 1 78 ? 9.698 -28.742 -10.843 1.00 71.94 78 MET A O 1
ATOM 620 N N . GLU A 1 79 ? 9.689 -29.000 -13.066 1.00 75.94 79 GLU A N 1
ATOM 621 C CA . GLU A 1 79 ? 10.976 -28.324 -13.269 1.00 75.94 79 GLU A CA 1
ATOM 622 C C . GLU A 1 79 ? 10.957 -26.855 -12.807 1.00 75.94 79 GLU A C 1
ATOM 624 O O . GLU A 1 79 ? 11.946 -26.349 -12.265 1.00 75.94 79 GLU A O 1
ATOM 629 N N . HIS A 1 80 ? 9.838 -26.152 -12.996 1.00 65.94 80 HIS A N 1
ATOM 630 C CA . HIS A 1 80 ? 9.680 -24.791 -12.487 1.00 65.94 80 HIS A CA 1
ATOM 631 C C . HIS A 1 80 ? 9.630 -24.761 -10.955 1.00 65.94 80 HIS A C 1
ATOM 633 O O . HIS A 1 80 ? 10.360 -23.992 -10.318 1.00 65.94 80 HIS A O 1
ATOM 639 N N . PHE A 1 81 ? 8.855 -25.662 -10.351 1.00 68.75 81 PHE A N 1
ATOM 640 C CA . PHE A 1 81 ? 8.788 -25.776 -8.902 1.00 68.75 81 PHE A CA 1
ATOM 641 C C . PHE A 1 81 ? 10.149 -26.073 -8.269 1.00 68.75 81 PHE A C 1
ATOM 643 O O . PHE A 1 81 ? 10.477 -25.482 -7.243 1.00 68.75 81 PHE A O 1
ATOM 650 N N . GLU A 1 82 ? 10.967 -26.946 -8.864 1.00 73.69 82 GLU A N 1
ATOM 651 C CA . GLU A 1 82 ? 12.328 -27.224 -8.383 1.00 73.69 82 GLU A CA 1
ATOM 652 C C . GLU A 1 82 ? 13.149 -25.943 -8.210 1.00 73.69 82 GLU A C 1
ATOM 654 O O . GLU A 1 82 ? 13.822 -25.734 -7.193 1.00 73.69 82 GLU A O 1
ATOM 659 N N . LYS A 1 83 ? 13.054 -25.051 -9.201 1.00 73.38 83 LYS A N 1
ATOM 660 C CA . LYS A 1 83 ? 13.757 -23.766 -9.213 1.00 73.38 83 LYS A CA 1
ATOM 661 C C . LYS A 1 83 ? 13.228 -22.854 -8.105 1.00 73.38 83 LYS A C 1
ATOM 663 O O . LYS A 1 83 ? 14.021 -22.192 -7.433 1.00 73.38 83 LYS A O 1
ATOM 668 N N . LEU A 1 84 ? 11.917 -22.841 -7.879 1.00 67.50 84 LEU A N 1
ATOM 669 C CA . LEU A 1 84 ? 11.282 -22.043 -6.829 1.00 67.50 84 LEU A CA 1
ATOM 670 C C . LEU A 1 84 ? 11.595 -22.577 -5.423 1.00 67.50 84 LEU A C 1
ATOM 672 O O . LEU A 1 84 ? 11.971 -21.810 -4.538 1.00 67.50 84 LEU A O 1
ATOM 676 N N . TYR A 1 85 ? 11.537 -23.894 -5.229 1.00 71.62 85 TYR A N 1
ATOM 677 C CA . TYR A 1 85 ? 11.870 -24.564 -3.974 1.00 71.62 85 TYR A CA 1
ATOM 678 C C . TYR A 1 85 ? 13.340 -24.367 -3.584 1.00 71.62 85 TYR A C 1
ATOM 680 O O . TYR A 1 85 ? 13.648 -24.129 -2.413 1.00 71.62 85 TYR A O 1
ATOM 688 N N . SER A 1 86 ? 14.259 -24.402 -4.554 1.00 72.00 86 SER A N 1
ATOM 689 C CA . SER A 1 86 ? 15.675 -24.098 -4.322 1.00 72.00 86 SER A CA 1
ATOM 690 C C . SER A 1 86 ? 15.869 -22.657 -3.821 1.00 72.00 86 SER A C 1
ATOM 692 O O . SER A 1 86 ? 16.551 -22.438 -2.817 1.00 72.00 86 SER A O 1
ATOM 694 N N . LYS A 1 87 ? 15.181 -21.680 -4.432 1.00 68.44 87 LYS A N 1
ATOM 695 C CA . LYS A 1 87 ? 15.191 -20.273 -3.983 1.00 68.44 87 LYS A CA 1
ATOM 696 C C . LYS A 1 87 ? 14.581 -20.103 -2.590 1.00 68.44 87 LYS A C 1
ATOM 698 O O . LYS A 1 87 ? 15.147 -19.409 -1.749 1.00 68.44 87 LYS A O 1
ATOM 703 N N . MET A 1 88 ? 13.466 -20.777 -2.320 1.00 66.81 88 MET A N 1
ATOM 704 C CA . MET A 1 88 ? 12.821 -20.797 -1.004 1.00 66.81 88 MET A CA 1
ATOM 705 C C . MET A 1 88 ? 13.728 -21.385 0.079 1.00 66.81 88 MET A C 1
ATOM 707 O O . MET A 1 88 ? 13.813 -20.830 1.172 1.00 66.81 88 MET A O 1
ATOM 711 N N . SER A 1 89 ? 14.446 -22.465 -0.235 1.00 67.62 89 SER A N 1
ATOM 712 C CA . SER A 1 89 ? 15.380 -23.119 0.689 1.00 67.62 89 SER A CA 1
ATOM 713 C C . SER A 1 89 ? 16.544 -22.197 1.063 1.00 67.62 89 SER A C 1
ATOM 715 O O . SER A 1 89 ? 16.957 -22.159 2.221 1.00 67.62 89 SER A O 1
ATOM 717 N N . LEU A 1 90 ? 17.035 -21.397 0.111 1.00 65.19 90 LEU A N 1
ATOM 718 C CA . LEU A 1 90 ? 18.052 -20.373 0.370 1.00 65.19 90 LEU A CA 1
ATOM 719 C C . LEU A 1 90 ? 17.505 -19.211 1.215 1.00 65.19 90 LEU A C 1
ATOM 721 O O . LEU A 1 90 ? 18.207 -18.717 2.099 1.00 65.19 90 LEU A O 1
ATOM 725 N N . PHE A 1 91 ? 16.253 -18.806 0.981 1.00 60.12 91 PHE A N 1
ATOM 726 C CA . PHE A 1 91 ? 15.591 -17.722 1.713 1.00 60.12 91 PHE A CA 1
ATOM 727 C C . PHE A 1 91 ? 15.250 -18.104 3.166 1.00 60.12 91 PHE A C 1
ATOM 729 O O . PHE A 1 91 ? 15.584 -17.368 4.092 1.00 60.12 91 PHE A O 1
ATOM 736 N N . ARG A 1 92 ? 14.618 -19.265 3.381 1.00 60.66 92 ARG A N 1
ATOM 737 C CA . ARG A 1 92 ? 14.142 -19.735 4.698 1.00 60.66 92 ARG A CA 1
ATOM 738 C C . ARG A 1 92 ? 15.183 -20.488 5.516 1.00 60.66 92 ARG A C 1
ATOM 740 O O . ARG A 1 92 ? 15.016 -20.624 6.727 1.00 60.66 92 ARG A O 1
ATOM 747 N N . LYS A 1 93 ? 16.257 -20.971 4.886 1.00 75.06 93 LYS A N 1
ATOM 748 C CA . LYS A 1 93 ? 17.332 -21.726 5.544 1.00 75.06 93 LYS A CA 1
ATOM 749 C C . LYS A 1 93 ? 16.751 -22.863 6.403 1.00 75.06 93 LYS A C 1
ATOM 751 O O . LYS A 1 93 ? 16.107 -23.761 5.873 1.00 75.06 93 LYS A O 1
ATOM 756 N N . ALA A 1 94 ? 16.948 -22.816 7.722 1.00 70.44 94 ALA A N 1
ATOM 757 C CA . ALA A 1 94 ? 16.526 -23.855 8.661 1.00 70.44 94 ALA A CA 1
ATOM 758 C C . ALA A 1 94 ? 15.000 -23.961 8.859 1.00 70.44 94 ALA A C 1
ATOM 760 O O . ALA A 1 94 ? 14.531 -24.960 9.395 1.00 70.44 94 ALA A O 1
ATOM 761 N N . GLU A 1 95 ? 14.225 -22.958 8.440 1.00 59.53 95 GLU A N 1
ATOM 762 C CA . GLU A 1 95 ? 12.759 -22.944 8.565 1.00 59.53 95 GLU A CA 1
ATOM 763 C C . GLU A 1 95 ? 12.044 -23.510 7.332 1.00 59.53 95 GLU A C 1
ATOM 765 O O . GLU A 1 95 ? 10.813 -23.520 7.270 1.00 59.53 95 GLU A O 1
ATOM 770 N N . MET A 1 96 ? 12.800 -23.957 6.326 1.00 69.06 96 MET A N 1
ATOM 771 C CA . MET A 1 96 ? 12.226 -24.515 5.112 1.00 69.06 96 MET A CA 1
ATOM 772 C C . MET A 1 96 ? 11.540 -25.856 5.401 1.00 69.06 96 MET A C 1
ATOM 774 O O . MET A 1 96 ? 12.121 -26.749 6.016 1.00 69.06 96 MET A O 1
ATOM 778 N N . ILE A 1 97 ? 10.302 -26.007 4.930 1.00 61.97 97 ILE A N 1
ATOM 779 C CA . ILE A 1 97 ? 9.543 -27.260 5.033 1.00 61.97 97 ILE A CA 1
ATOM 780 C C . ILE A 1 97 ? 9.860 -28.201 3.873 1.00 61.97 97 ILE A C 1
ATOM 782 O O . ILE A 1 97 ? 10.229 -27.754 2.789 1.00 61.97 97 ILE A O 1
ATOM 786 N N . ASP A 1 98 ? 9.664 -29.502 4.099 1.00 61.34 98 ASP A N 1
ATOM 787 C CA . ASP A 1 98 ? 9.949 -30.528 3.099 1.00 61.34 98 ASP A CA 1
ATOM 788 C C . ASP A 1 98 ? 9.180 -30.304 1.789 1.00 61.34 98 ASP A C 1
ATOM 790 O O . ASP A 1 98 ? 7.976 -30.027 1.753 1.00 61.34 98 ASP A O 1
ATOM 794 N N . LYS A 1 99 ? 9.920 -30.486 0.703 1.00 57.31 99 LYS A N 1
ATOM 795 C CA . LYS A 1 99 ? 9.517 -30.322 -0.685 1.00 57.31 99 LYS A CA 1
ATOM 796 C C . LYS A 1 99 ? 8.247 -31.049 -1.081 1.00 57.31 99 LYS A C 1
ATOM 798 O O . LYS A 1 99 ? 7.522 -30.577 -1.952 1.00 57.31 99 LYS A O 1
ATOM 803 N N . LEU A 1 100 ? 7.934 -32.169 -0.440 1.00 57.12 100 LEU A N 1
ATOM 804 C CA . LEU A 1 100 ? 6.719 -32.936 -0.700 1.00 57.12 100 LEU A CA 1
ATOM 805 C C . LEU A 1 100 ? 5.426 -32.173 -0.350 1.00 57.12 100 LEU A C 1
ATOM 807 O O . LEU A 1 100 ? 4.344 -32.660 -0.677 1.00 57.12 100 LEU A O 1
ATOM 811 N N . ARG A 1 101 ? 5.504 -30.989 0.280 1.00 55.44 101 ARG A N 1
ATOM 812 C CA . ARG A 1 101 ? 4.340 -30.253 0.798 1.00 55.44 101 ARG A CA 1
ATOM 813 C C . ARG A 1 101 ? 3.706 -29.193 -0.139 1.00 55.44 101 ARG A C 1
ATOM 815 O O . ARG A 1 101 ? 2.699 -28.640 0.293 1.00 55.44 101 ARG A O 1
ATOM 822 N N . TRP A 1 102 ? 4.219 -28.874 -1.350 1.00 55.84 102 TRP A N 1
ATOM 823 C CA . TRP A 1 102 ? 4.087 -27.475 -1.847 1.00 55.84 102 TRP A CA 1
ATOM 824 C C . TRP A 1 102 ? 3.759 -27.034 -3.306 1.00 55.84 102 TRP A C 1
ATOM 826 O O . TRP A 1 102 ? 3.649 -25.838 -3.533 1.00 55.84 102 TRP A O 1
ATOM 836 N N . TYR A 1 103 ? 3.602 -27.877 -4.319 1.00 51.28 103 TYR A N 1
ATOM 837 C CA . TYR A 1 103 ? 3.691 -27.460 -5.744 1.00 51.28 103 TYR A CA 1
ATOM 838 C C . TYR A 1 103 ? 2.489 -26.670 -6.367 1.00 51.28 103 TYR A C 1
ATOM 840 O O . TYR A 1 103 ? 1.510 -27.346 -6.669 1.00 51.28 103 TYR A O 1
ATOM 848 N N . PHE A 1 104 ? 2.555 -25.336 -6.661 1.00 46.41 104 PHE A N 1
ATOM 849 C CA . PHE A 1 104 ? 1.813 -24.633 -7.775 1.00 46.41 104 PHE A CA 1
ATOM 850 C C . PHE A 1 104 ? 2.178 -23.130 -8.047 1.00 46.41 104 PHE A C 1
ATOM 852 O O . PHE A 1 104 ? 2.708 -22.459 -7.161 1.00 46.41 104 PHE A O 1
ATOM 859 N N . ASP A 1 105 ? 1.817 -22.616 -9.247 1.00 41.53 105 ASP A N 1
ATOM 860 C CA . ASP A 1 105 ? 1.913 -21.209 -9.726 1.00 41.53 105 ASP A CA 1
ATOM 861 C C . ASP A 1 105 ? 0.576 -20.442 -9.588 1.00 41.53 105 ASP A C 1
ATOM 863 O O . ASP A 1 105 ? -0.497 -20.992 -9.847 1.00 41.53 105 ASP A O 1
ATOM 867 N N . CYS A 1 106 ? 0.607 -19.162 -9.196 1.00 42.88 106 CYS A N 1
ATOM 868 C CA . CYS A 1 106 ? -0.609 -18.386 -8.915 1.00 42.88 106 CYS A CA 1
ATOM 869 C C . CYS A 1 106 ? -1.181 -17.694 -10.166 1.00 42.88 106 CYS A C 1
ATOM 871 O O . CYS A 1 106 ? -0.718 -16.630 -10.566 1.00 42.88 106 CYS A O 1
ATOM 873 N N . GLU A 1 107 ? -2.267 -18.236 -10.713 1.00 49.34 107 GLU A N 1
ATOM 874 C CA . GLU A 1 107 ? -3.041 -17.630 -11.812 1.00 49.34 107 GLU A CA 1
ATOM 875 C C . GLU A 1 107 ? -4.294 -16.892 -11.306 1.00 49.34 107 GLU A C 1
ATOM 877 O O . GLU A 1 107 ? -5.361 -16.924 -11.919 1.00 49.34 107 GLU A O 1
ATOM 882 N N . CYS A 1 108 ? -4.222 -16.252 -10.133 1.00 46.56 108 CYS A N 1
ATOM 883 C CA . CYS A 1 108 ? -5.377 -15.518 -9.619 1.00 46.56 108 CYS A CA 1
ATOM 884 C C . CYS A 1 108 ? -5.725 -14.316 -10.514 1.00 46.56 108 CYS A C 1
ATOM 886 O O . CYS A 1 108 ? -4.887 -13.806 -11.263 1.00 46.56 108 CYS A O 1
ATOM 888 N N . SER A 1 109 ? -6.955 -13.812 -10.386 1.00 53.62 109 SER A N 1
ATOM 889 C CA . SER A 1 109 ? -7.454 -12.699 -11.201 1.00 53.62 109 SER A CA 1
ATOM 890 C C . SER A 1 109 ? -6.599 -11.436 -11.122 1.00 53.62 109 SER A C 1
ATOM 892 O O . SER A 1 109 ? -6.666 -10.632 -12.031 1.00 53.62 109 SER A O 1
ATOM 894 N N . ARG A 1 110 ? -5.805 -11.248 -10.057 1.00 58.75 110 ARG A N 1
ATOM 895 C CA . ARG A 1 110 ? -4.860 -10.128 -9.943 1.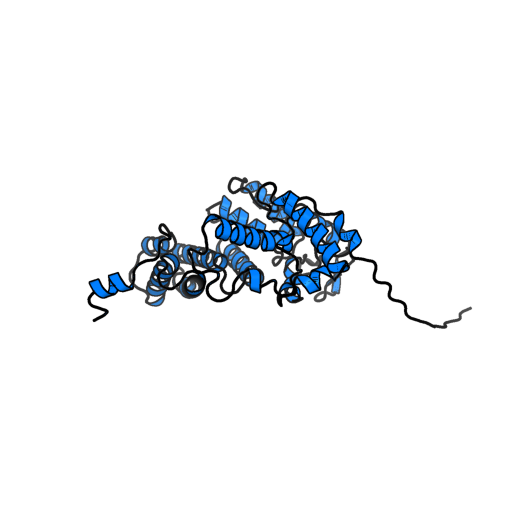00 58.75 110 ARG A CA 1
ATOM 896 C C . ARG A 1 110 ? -3.557 -10.363 -10.698 1.00 58.75 110 ARG A C 1
ATOM 898 O O . ARG A 1 110 ? -3.088 -9.473 -11.383 1.00 58.75 110 ARG A O 1
ATOM 905 N N . CYS A 1 111 ? -2.981 -11.564 -10.599 1.00 53.25 111 CYS A N 1
ATOM 906 C CA . CYS A 1 111 ? -1.730 -11.905 -11.291 1.00 53.25 111 CYS A CA 1
ATOM 907 C C . CYS A 1 111 ? -1.869 -11.887 -12.820 1.00 53.25 111 CYS A C 1
ATOM 909 O O . CYS A 1 111 ? -0.865 -11.881 -13.523 1.00 53.25 111 CYS A O 1
ATOM 911 N N . THR A 1 112 ? -3.103 -11.901 -13.322 1.00 61.69 112 THR A N 1
ATOM 912 C CA . THR A 1 112 ? -3.439 -11.870 -14.747 1.00 61.69 112 THR A CA 1
ATOM 913 C C . THR A 1 112 ? -4.081 -10.549 -15.185 1.00 61.69 112 THR A C 1
ATOM 915 O O . THR A 1 112 ? -4.423 -10.428 -16.358 1.00 61.69 112 THR A O 1
ATOM 918 N N . ASP A 1 113 ? -4.249 -9.572 -14.281 1.00 69.94 113 ASP A N 1
ATOM 919 C CA . ASP A 1 113 ? -4.875 -8.280 -14.584 1.00 69.94 113 ASP A CA 1
ATOM 920 C C . ASP A 1 113 ? -3.845 -7.295 -15.169 1.00 69.94 113 ASP A C 1
ATOM 922 O O . ASP A 1 113 ? -2.949 -6.857 -14.441 1.00 69.94 113 ASP A O 1
ATOM 926 N N . PRO A 1 114 ? -3.972 -6.879 -16.444 1.00 73.38 114 PRO A N 1
ATOM 927 C CA . PRO A 1 114 ? -3.066 -5.901 -17.050 1.00 73.38 114 PRO A CA 1
ATOM 928 C C . PRO A 1 114 ? -3.108 -4.523 -16.375 1.00 73.38 114 PRO A C 1
ATOM 930 O O . PRO A 1 114 ? -2.210 -3.707 -16.577 1.00 73.38 114 PRO A O 1
ATOM 933 N N . ALA A 1 115 ? -4.142 -4.224 -15.579 1.00 74.38 115 ALA A N 1
ATOM 934 C CA . ALA A 1 115 ? -4.204 -2.977 -14.823 1.00 74.38 115 ALA A CA 1
ATOM 935 C C . ALA A 1 115 ? -3.078 -2.864 -13.779 1.00 74.38 115 ALA A C 1
ATOM 937 O O . ALA A 1 115 ? -2.643 -1.748 -13.485 1.00 74.38 115 ALA A O 1
ATOM 938 N N . ASP A 1 116 ? -2.572 -3.990 -13.258 1.00 70.81 116 ASP A N 1
ATOM 939 C CA . ASP A 1 116 ? -1.495 -4.003 -12.260 1.00 70.81 116 ASP A CA 1
ATOM 940 C C . ASP A 1 116 ? -0.113 -3.699 -12.889 1.00 70.81 116 ASP A C 1
ATOM 942 O O . ASP A 1 116 ? 0.810 -3.316 -12.167 1.00 70.81 116 ASP A O 1
ATOM 946 N N . ASP A 1 117 ? 0.034 -3.726 -14.222 1.00 80.00 117 ASP A N 1
ATOM 947 C CA . ASP A 1 117 ? 1.290 -3.375 -14.915 1.00 80.00 117 ASP A CA 1
ATOM 948 C C . ASP A 1 117 ? 1.693 -1.900 -14.704 1.00 80.00 117 ASP A C 1
ATOM 950 O O . ASP A 1 117 ? 2.862 -1.517 -14.818 1.00 80.00 117 ASP A O 1
ATOM 954 N N . VAL A 1 118 ? 0.735 -1.040 -14.335 1.00 83.19 118 VAL A N 1
ATOM 955 C CA . VAL A 1 118 ? 1.005 0.364 -13.985 1.00 83.19 118 VAL A CA 1
ATOM 956 C C . VAL A 1 118 ? 1.903 0.494 -12.750 1.00 83.19 118 VAL A C 1
ATOM 958 O O . VAL A 1 118 ? 2.562 1.523 -12.568 1.00 83.19 118 VAL A O 1
ATOM 961 N N . LEU A 1 119 ? 1.970 -0.537 -11.903 1.00 79.88 119 LEU A N 1
ATOM 962 C CA . LEU A 1 119 ? 2.738 -0.529 -10.656 1.00 79.88 119 LEU A CA 1
ATOM 963 C C . LEU A 1 119 ? 4.254 -0.527 -10.880 1.00 79.88 119 LEU A C 1
ATOM 965 O O . LEU A 1 119 ? 5.001 -0.192 -9.961 1.00 79.88 119 LEU A O 1
ATOM 969 N N . THR A 1 120 ? 4.714 -0.834 -12.088 1.00 84.69 120 THR A N 1
ATOM 970 C CA . THR A 1 120 ? 6.131 -0.788 -12.482 1.00 84.69 120 THR A CA 1
ATOM 971 C C . THR A 1 120 ? 6.401 0.284 -13.543 1.00 84.69 120 THR A C 1
ATOM 973 O O . THR A 1 120 ? 7.466 0.328 -14.157 1.00 84.69 120 THR A O 1
ATOM 976 N N . SER A 1 121 ? 5.449 1.204 -13.739 1.00 92.56 121 SER A N 1
ATOM 977 C CA . SER A 1 121 ? 5.541 2.259 -14.750 1.00 92.56 121 SER A CA 1
ATOM 978 C C . SER A 1 121 ? 6.617 3.312 -14.468 1.00 92.56 121 SER A C 1
ATOM 980 O O . SER A 1 121 ? 6.988 3.598 -13.320 1.00 92.56 121 SER A O 1
ATOM 982 N N . ILE A 1 122 ? 7.100 3.930 -15.545 1.00 95.94 122 ILE A N 1
ATOM 983 C CA . ILE A 1 122 ? 8.098 5.007 -15.538 1.00 95.94 122 ILE A CA 1
ATOM 984 C C . ILE A 1 122 ? 7.488 6.304 -16.079 1.00 95.94 122 ILE A C 1
ATOM 986 O O . ILE A 1 122 ? 6.422 6.292 -16.700 1.00 95.94 122 ILE A O 1
ATOM 990 N N . LYS A 1 123 ? 8.145 7.439 -15.831 1.00 96.00 123 LYS A N 1
ATOM 991 C CA . LYS A 1 123 ? 7.694 8.739 -16.337 1.00 96.00 123 LYS A CA 1
ATOM 992 C C . LYS A 1 123 ? 7.905 8.853 -17.839 1.00 96.00 123 LYS A C 1
ATOM 994 O O . LYS A 1 123 ? 8.926 8.419 -18.372 1.00 96.00 123 LYS A O 1
ATOM 999 N N . CYS A 1 124 ? 6.975 9.535 -18.500 1.00 95.50 124 CYS A N 1
ATOM 1000 C CA . CYS A 1 124 ? 7.218 10.050 -19.836 1.00 95.50 124 CYS A CA 1
ATOM 1001 C C . CYS A 1 124 ? 8.371 11.066 -19.812 1.00 95.50 124 CYS A C 1
ATOM 1003 O O . CYS A 1 124 ? 8.463 11.899 -18.911 1.00 95.50 124 CYS A O 1
ATOM 1005 N N . SER A 1 125 ? 9.233 11.034 -20.831 1.00 91.81 125 SER A N 1
ATOM 1006 C CA . SER A 1 125 ? 10.339 11.996 -20.968 1.00 91.81 125 SER A CA 1
ATOM 1007 C C . SER A 1 125 ? 9.867 13.433 -21.247 1.00 91.81 125 SER A C 1
ATOM 1009 O O . SER A 1 125 ? 10.652 14.372 -21.141 1.00 91.81 125 SER A O 1
ATOM 1011 N N . THR A 1 126 ? 8.594 13.628 -21.605 1.00 92.75 126 THR A N 1
ATOM 1012 C CA . THR A 1 126 ? 7.992 14.955 -21.779 1.00 92.75 126 THR A CA 1
ATOM 1013 C C . THR A 1 126 ? 7.584 15.534 -20.424 1.00 92.75 126 THR A C 1
ATOM 1015 O O . THR A 1 126 ? 6.727 14.973 -19.747 1.00 92.75 126 THR A O 1
ATOM 1018 N N . SER A 1 127 ? 8.136 16.693 -20.054 1.00 84.06 127 SER A N 1
ATOM 1019 C CA . SER A 1 127 ? 7.979 17.307 -18.722 1.00 84.06 127 SER A CA 1
ATOM 1020 C C . SER A 1 127 ? 6.536 17.600 -18.297 1.00 84.06 127 SER A C 1
ATOM 1022 O O . SER A 1 127 ? 6.241 17.578 -17.108 1.00 84.06 127 SER A O 1
ATOM 1024 N N . GLU A 1 128 ? 5.638 17.871 -19.246 1.00 88.69 128 GLU A N 1
ATOM 1025 C CA . GLU A 1 128 ? 4.220 18.171 -18.979 1.00 88.69 128 GLU A CA 1
ATOM 1026 C C . GLU A 1 128 ? 3.301 16.942 -19.134 1.00 88.69 128 GLU A C 1
ATOM 1028 O O . GLU A 1 128 ? 2.077 17.050 -19.044 1.00 88.69 128 GLU A O 1
ATOM 1033 N N . CYS A 1 129 ? 3.869 15.754 -19.377 1.00 92.56 129 CYS A N 1
ATOM 1034 C CA . CYS A 1 129 ? 3.116 14.527 -19.607 1.00 92.56 129 CYS A CA 1
ATOM 1035 C C . CYS A 1 129 ? 3.213 13.570 -18.411 1.00 92.56 129 CYS A C 1
ATOM 1037 O O . CYS A 1 129 ? 4.202 12.866 -18.246 1.00 92.56 129 CYS A O 1
ATOM 1039 N N . ASP A 1 130 ? 2.137 13.482 -17.630 1.00 91.75 130 ASP A N 1
ATOM 1040 C CA . ASP A 1 130 ? 1.999 12.541 -16.501 1.00 91.75 130 ASP A CA 1
ATOM 1041 C C . ASP A 1 130 ? 1.445 11.165 -16.926 1.00 91.75 130 ASP A C 1
ATOM 1043 O O . ASP A 1 130 ? 0.727 10.508 -16.184 1.00 91.75 130 ASP A O 1
ATOM 1047 N N . GLU A 1 131 ? 1.686 10.756 -18.174 1.00 95.19 131 GLU A N 1
ATOM 1048 C CA . GLU A 1 131 ? 1.242 9.444 -18.656 1.00 95.19 131 GLU A CA 1
ATOM 1049 C C . GLU A 1 131 ? 2.215 8.354 -18.177 1.00 95.19 131 GLU A C 1
ATOM 1051 O O . GLU A 1 131 ? 3.419 8.474 -18.449 1.00 95.19 131 GLU A O 1
ATOM 1056 N N . PRO A 1 132 ? 1.737 7.296 -17.494 1.00 93.50 132 PRO A N 1
ATOM 1057 C CA . PRO A 1 132 ? 2.585 6.191 -17.071 1.00 93.50 132 PRO A CA 1
ATOM 1058 C C . PRO A 1 132 ? 3.028 5.360 -18.276 1.00 93.50 132 PRO A C 1
ATOM 1060 O O . PRO A 1 132 ? 2.211 4.835 -19.031 1.00 93.50 132 PRO A O 1
ATOM 1063 N N . LEU A 1 133 ? 4.338 5.186 -18.437 1.00 95.62 133 LEU A N 1
ATOM 1064 C CA . LEU A 1 133 ? 4.892 4.298 -19.453 1.00 95.62 133 LEU A CA 1
ATOM 1065 C C . LEU A 1 133 ? 5.102 2.909 -18.854 1.00 95.62 133 LEU A C 1
ATOM 1067 O O . LEU A 1 133 ? 5.895 2.742 -17.925 1.00 95.62 133 LEU A O 1
ATOM 1071 N N . ILE A 1 134 ? 4.364 1.927 -19.369 1.00 91.75 134 ILE A N 1
ATOM 1072 C CA . ILE A 1 134 ? 4.362 0.560 -18.850 1.00 91.75 134 ILE A CA 1
ATOM 1073 C C . ILE A 1 134 ? 5.657 -0.159 -19.228 1.00 91.75 134 ILE A C 1
ATOM 1075 O O . ILE A 1 134 ? 6.023 -0.264 -20.397 1.00 91.75 134 ILE A O 1
ATOM 1079 N N . THR A 1 135 ? 6.338 -0.672 -18.214 1.00 89.00 135 THR A N 1
ATOM 1080 C CA . THR A 1 135 ? 7.485 -1.576 -18.308 1.00 89.00 135 THR A CA 1
ATOM 1081 C C . THR A 1 135 ? 7.529 -2.392 -17.019 1.00 89.00 135 THR A C 1
ATOM 1083 O O . THR A 1 135 ? 6.748 -2.139 -16.107 1.00 89.00 135 THR A O 1
ATOM 1086 N N . SER A 1 136 ? 8.438 -3.350 -16.912 1.00 80.12 136 SER A N 1
ATOM 1087 C CA . SER A 1 136 ? 8.789 -3.992 -15.644 1.00 80.12 136 SER A CA 1
ATOM 1088 C C . SER A 1 136 ? 10.292 -4.188 -15.574 1.00 80.12 136 SER A C 1
ATOM 1090 O O . SER A 1 136 ? 10.985 -4.104 -16.588 1.00 80.12 136 SER A O 1
ATOM 1092 N N . GLU A 1 137 ? 10.817 -4.510 -14.400 1.00 77.38 137 GLU A N 1
ATOM 1093 C CA . GLU A 1 137 ? 12.242 -4.785 -14.182 1.00 77.38 137 GLU A CA 1
ATOM 1094 C C . GLU A 1 137 ? 12.729 -6.011 -14.969 1.00 77.38 137 GLU A C 1
ATOM 1096 O O . GLU A 1 137 ? 13.929 -6.241 -15.105 1.00 77.38 137 GLU A O 1
ATOM 1101 N N . THR A 1 138 ? 11.786 -6.814 -15.473 1.00 71.69 138 THR A N 1
ATOM 1102 C CA . THR A 1 138 ? 12.041 -8.043 -16.232 1.00 71.69 138 THR A CA 1
ATOM 1103 C C . THR A 1 138 ? 11.640 -7.945 -17.702 1.00 71.69 138 THR A C 1
ATOM 1105 O O . THR A 1 138 ? 11.914 -8.873 -18.469 1.00 71.69 138 THR A O 1
ATOM 1108 N N . ALA A 1 139 ? 10.993 -6.849 -18.106 1.00 76.56 139 ALA A N 1
ATOM 1109 C CA . ALA A 1 139 ? 10.631 -6.605 -19.492 1.00 76.56 139 ALA A CA 1
ATOM 1110 C C . ALA A 1 139 ? 11.886 -6.337 -20.328 1.00 76.56 139 ALA A C 1
ATOM 1112 O O . ALA A 1 139 ? 12.835 -5.700 -19.868 1.00 76.56 139 ALA A O 1
ATOM 1113 N N . THR A 1 140 ? 11.887 -6.799 -21.579 1.00 86.31 140 THR A N 1
ATOM 1114 C CA . THR A 1 140 ? 12.941 -6.437 -22.528 1.00 86.31 140 THR A CA 1
ATOM 1115 C C . THR A 1 140 ? 12.953 -4.914 -22.691 1.00 86.31 140 THR A C 1
ATOM 1117 O O . THR A 1 140 ? 11.912 -4.354 -23.036 1.00 86.31 140 THR A O 1
ATOM 1120 N N . PRO A 1 141 ? 14.086 -4.234 -22.443 1.00 88.94 141 PRO A N 1
ATOM 1121 C CA . PRO A 1 141 ? 14.153 -2.793 -22.611 1.00 88.94 141 PRO A CA 1
ATOM 1122 C C . PRO A 1 141 ? 13.989 -2.439 -24.088 1.00 88.94 141 PRO A C 1
ATOM 1124 O O . PRO A 1 141 ? 14.727 -2.929 -24.943 1.00 88.94 141 PRO A O 1
ATOM 1127 N N . THR A 1 142 ? 13.009 -1.596 -24.386 1.00 93.69 142 THR A N 1
ATOM 1128 C CA . THR A 1 142 ? 12.732 -1.089 -25.731 1.00 93.69 142 THR A CA 1
ATOM 1129 C C . THR A 1 142 ? 12.290 0.361 -25.639 1.00 93.69 142 THR A C 1
ATOM 1131 O O . THR A 1 142 ? 11.797 0.790 -24.600 1.00 93.69 142 THR A O 1
ATOM 1134 N N . ASN A 1 143 ? 12.391 1.100 -26.741 1.00 94.62 143 ASN A N 1
ATOM 1135 C CA . ASN A 1 143 ? 11.785 2.425 -26.842 1.00 94.62 143 ASN A CA 1
ATOM 1136 C C . ASN A 1 143 ? 10.275 2.342 -26.574 1.00 94.62 143 ASN A C 1
ATOM 1138 O O . ASN A 1 143 ? 9.586 1.512 -27.174 1.00 94.62 143 ASN A O 1
ATOM 1142 N N . ILE A 1 144 ? 9.753 3.213 -25.712 1.00 95.69 144 ILE A N 1
ATOM 1143 C CA . ILE A 1 144 ? 8.324 3.261 -25.383 1.00 95.69 144 ILE A CA 1
ATOM 1144 C C . ILE A 1 144 ? 7.739 4.542 -25.965 1.00 95.69 144 ILE A C 1
ATOM 1146 O O . ILE A 1 144 ? 8.177 5.645 -25.641 1.00 95.69 144 ILE A O 1
ATOM 1150 N N . THR A 1 145 ? 6.735 4.402 -26.828 1.00 96.50 145 THR A N 1
ATOM 1151 C CA . THR A 1 145 ? 5.983 5.552 -27.343 1.00 96.50 145 THR A CA 1
ATOM 1152 C C . THR A 1 145 ? 4.867 5.889 -26.367 1.00 96.50 145 THR A C 1
ATOM 1154 O O . THR A 1 145 ? 4.026 5.044 -26.066 1.00 96.50 145 THR A O 1
ATOM 1157 N N . CYS A 1 146 ? 4.855 7.123 -25.872 1.00 96.44 146 CYS A N 1
ATOM 1158 C CA . CYS A 1 146 ? 3.828 7.593 -24.958 1.00 96.44 146 CYS A CA 1
ATOM 1159 C C . CYS A 1 146 ? 2.456 7.622 -25.653 1.00 96.44 146 CYS A C 1
ATOM 1161 O O . CYS A 1 146 ? 2.314 8.323 -26.660 1.00 96.44 146 CYS A O 1
ATOM 1163 N N . PRO A 1 147 ? 1.425 6.945 -25.116 1.00 94.19 147 PRO A N 1
ATOM 1164 C CA . PRO A 1 147 ? 0.106 6.911 -25.747 1.00 94.19 147 PRO A CA 1
ATOM 1165 C C . PRO A 1 147 ? -0.609 8.269 -25.703 1.00 94.19 147 PRO A C 1
ATOM 1167 O O . PRO A 1 147 ? -1.497 8.520 -26.514 1.00 94.19 147 PRO A O 1
ATOM 1170 N N . LYS A 1 148 ? -0.214 9.161 -24.784 1.00 95.44 148 LYS A N 1
ATOM 1171 C CA . LYS A 1 148 ? -0.830 10.481 -24.601 1.00 95.44 148 LYS A CA 1
ATOM 1172 C C . LYS A 1 148 ? -0.205 11.573 -25.466 1.00 95.44 148 LYS A C 1
ATOM 1174 O O . LYS A 1 148 ? -0.929 12.300 -26.137 1.00 95.44 148 LYS A O 1
ATOM 1179 N N . CYS A 1 149 ? 1.120 11.729 -25.429 1.00 95.75 149 CYS A N 1
ATOM 1180 C CA . CYS A 1 149 ? 1.811 12.818 -26.135 1.00 95.75 149 CYS A CA 1
ATOM 1181 C C . CYS A 1 149 ? 2.546 12.371 -27.408 1.00 95.75 149 CYS A C 1
ATOM 1183 O O . CYS A 1 149 ? 3.070 13.217 -28.128 1.00 95.75 149 CYS A O 1
ATOM 1185 N N . GLY A 1 150 ? 2.629 11.064 -27.680 1.00 93.88 150 GLY A N 1
ATOM 1186 C CA . GLY A 1 150 ? 3.342 10.513 -28.836 1.00 93.88 150 GLY A CA 1
ATOM 1187 C C . GLY A 1 150 ? 4.870 10.593 -28.752 1.00 93.88 150 GLY A C 1
ATOM 1188 O O . GLY A 1 150 ? 5.547 10.098 -29.650 1.00 93.88 150 GLY A O 1
ATOM 1189 N N . ASN A 1 151 ? 5.435 11.190 -27.695 1.00 95.50 151 ASN A N 1
ATOM 1190 C CA . ASN A 1 151 ? 6.881 11.245 -27.501 1.00 95.50 151 ASN A CA 1
ATOM 1191 C C . ASN A 1 151 ? 7.456 9.846 -27.251 1.00 95.50 151 ASN A C 1
ATOM 1193 O O . ASN A 1 151 ? 6.852 9.035 -26.546 1.00 95.50 151 ASN A O 1
ATOM 1197 N N . VAL A 1 152 ? 8.653 9.594 -27.773 1.00 96.00 152 VAL A N 1
ATOM 1198 C CA . VAL A 1 152 ? 9.378 8.344 -27.547 1.00 96.00 152 VAL A CA 1
ATOM 1199 C C . VAL A 1 152 ? 10.324 8.518 -26.365 1.00 96.00 152 VAL A C 1
ATOM 1201 O O . VAL A 1 152 ? 11.188 9.393 -26.370 1.00 96.00 152 VAL A O 1
ATOM 1204 N N . THR A 1 153 ? 10.157 7.682 -25.346 1.00 95.69 153 THR A N 1
ATOM 1205 C CA . THR A 1 153 ? 11.145 7.502 -24.283 1.00 95.69 153 THR A CA 1
ATOM 1206 C C . THR A 1 153 ? 12.117 6.415 -24.723 1.00 95.69 153 THR A C 1
ATOM 1208 O O . THR A 1 153 ? 11.709 5.286 -25.002 1.00 95.69 153 THR A O 1
ATOM 1211 N N . GLU A 1 154 ? 13.393 6.781 -24.833 1.00 96.25 154 GLU A N 1
ATOM 1212 C CA . GLU A 1 154 ? 14.452 5.894 -25.316 1.00 96.25 154 GLU A CA 1
ATOM 1213 C C . GLU A 1 154 ? 14.709 4.724 -24.360 1.00 96.25 154 GLU A C 1
ATOM 1215 O O . GLU A 1 154 ? 14.581 4.849 -23.136 1.00 96.25 154 GLU A O 1
ATOM 1220 N N . ASP A 1 155 ? 15.134 3.598 -24.925 1.00 93.69 155 ASP A N 1
ATOM 1221 C CA . ASP A 1 155 ? 15.539 2.393 -24.207 1.00 93.69 155 ASP A CA 1
ATOM 1222 C C . ASP A 1 155 ? 16.601 2.673 -23.134 1.00 93.69 155 ASP A C 1
ATOM 1224 O O . ASP A 1 155 ? 16.545 2.083 -22.063 1.00 93.69 155 ASP A O 1
ATOM 1228 N N . THR A 1 156 ? 17.496 3.638 -23.339 1.00 95.31 156 THR A N 1
ATOM 1229 C CA . THR A 1 156 ? 18.479 4.098 -22.344 1.00 95.31 156 THR A CA 1
ATOM 1230 C C . THR A 1 156 ? 17.825 4.574 -21.042 1.00 95.31 156 THR A C 1
ATOM 1232 O O . THR A 1 156 ? 18.300 4.265 -19.942 1.00 95.31 156 THR A O 1
ATOM 1235 N N . THR A 1 157 ? 16.698 5.282 -21.147 1.00 94.25 157 THR A N 1
ATOM 1236 C CA . THR A 1 157 ? 15.906 5.730 -19.996 1.00 94.25 157 THR A CA 1
ATOM 1237 C C . THR A 1 157 ? 15.166 4.550 -19.376 1.00 94.25 157 THR A C 1
ATOM 1239 O O . THR A 1 157 ? 15.152 4.417 -18.154 1.00 94.25 157 THR A O 1
ATOM 1242 N N . VAL A 1 158 ? 14.615 3.648 -20.195 1.00 94.00 158 VAL A N 1
ATOM 1243 C CA . VAL A 1 158 ? 13.947 2.427 -19.713 1.00 94.00 158 VAL A CA 1
ATOM 1244 C C . VAL A 1 158 ? 14.920 1.542 -18.928 1.00 94.00 158 VAL A C 1
ATOM 1246 O O . VAL A 1 158 ? 14.606 1.151 -17.807 1.00 94.00 158 VAL A O 1
ATOM 1249 N N . ILE A 1 159 ? 16.126 1.314 -19.453 1.00 94.00 159 ILE A N 1
ATOM 1250 C CA . ILE A 1 159 ? 17.207 0.562 -18.800 1.00 94.00 159 ILE A CA 1
ATOM 1251 C C . ILE A 1 159 ? 17.572 1.216 -17.470 1.00 94.00 159 ILE A C 1
ATOM 1253 O O . ILE A 1 159 ? 17.662 0.532 -16.454 1.00 94.00 159 ILE A O 1
ATOM 1257 N N . SER A 1 160 ? 17.748 2.540 -17.454 1.00 95.12 160 SER A N 1
ATOM 1258 C CA . SER A 1 160 ? 18.090 3.274 -16.229 1.00 95.12 160 SER A CA 1
ATOM 1259 C C . SER A 1 160 ? 17.000 3.140 -15.162 1.00 95.12 160 SER A C 1
ATOM 1261 O O . SER A 1 160 ? 17.300 2.978 -13.980 1.00 95.12 160 SER A O 1
ATOM 1263 N N . ALA A 1 161 ? 15.730 3.173 -15.569 1.00 94.00 161 ALA A N 1
ATOM 1264 C CA . ALA A 1 161 ? 14.596 3.019 -14.668 1.00 94.00 161 ALA A CA 1
ATOM 1265 C C . ALA A 1 161 ? 14.492 1.593 -14.116 1.00 94.00 161 ALA A C 1
ATOM 1267 O O . ALA A 1 161 ? 14.322 1.409 -12.911 1.00 94.00 161 ALA A O 1
ATOM 1268 N N . GLN A 1 162 ? 14.633 0.590 -14.987 1.00 88.50 162 GLN A N 1
ATOM 1269 C CA . GLN A 1 162 ? 14.656 -0.821 -14.608 1.00 88.50 162 GLN A CA 1
ATOM 1270 C C . GLN A 1 162 ? 15.804 -1.101 -13.642 1.00 88.50 162 GLN A C 1
ATOM 1272 O O . GLN A 1 162 ? 15.578 -1.667 -12.578 1.00 88.50 162 GLN A O 1
ATOM 1277 N N . GLN A 1 163 ? 17.010 -0.622 -13.948 1.00 91.38 163 GLN A N 1
ATOM 1278 C CA . GLN A 1 163 ? 18.172 -0.776 -13.079 1.00 91.38 163 GLN A CA 1
ATOM 1279 C C . GLN A 1 163 ? 17.948 -0.122 -11.710 1.00 91.38 163 GLN A C 1
ATOM 1281 O O . GLN A 1 163 ? 18.238 -0.736 -10.686 1.00 91.38 163 GLN A O 1
ATOM 1286 N N . LEU A 1 164 ? 17.356 1.076 -11.671 1.00 92.00 164 LEU A N 1
ATOM 1287 C CA . LEU A 1 164 ? 17.013 1.728 -10.409 1.00 92.00 164 LEU A CA 1
ATOM 1288 C C . LEU A 1 164 ? 16.021 0.896 -9.585 1.00 92.00 164 LEU A C 1
ATOM 1290 O O . LEU A 1 164 ? 16.229 0.716 -8.388 1.00 92.00 164 LEU A O 1
ATOM 1294 N N . MET A 1 165 ? 14.969 0.354 -10.204 1.00 84.25 165 MET A N 1
ATOM 1295 C CA . MET A 1 165 ? 14.011 -0.524 -9.515 1.00 84.25 165 MET A CA 1
ATOM 1296 C C . MET A 1 165 ? 1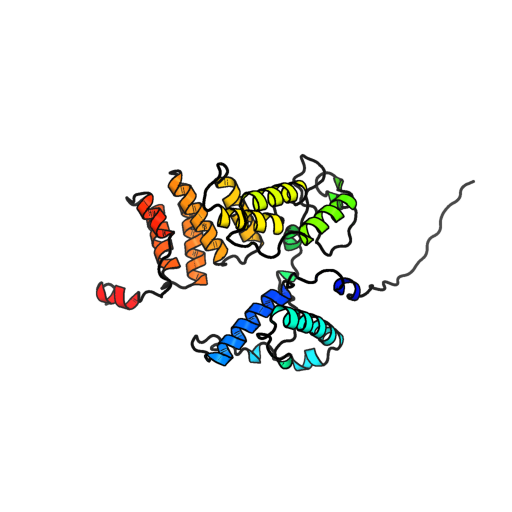4.695 -1.769 -8.925 1.00 84.25 165 MET A C 1
ATOM 1298 O O . MET A 1 165 ? 14.333 -2.215 -7.837 1.00 84.25 165 MET A O 1
ATOM 1302 N N . LEU A 1 166 ? 15.728 -2.292 -9.590 1.00 80.62 166 LEU A N 1
ATOM 1303 C CA . LEU A 1 166 ? 16.506 -3.441 -9.117 1.00 80.62 166 LEU A CA 1
ATOM 1304 C C . LEU A 1 166 ? 17.488 -3.117 -7.990 1.00 80.62 166 LEU A C 1
ATOM 1306 O O . LEU A 1 166 ? 17.739 -3.965 -7.134 1.00 80.62 166 LEU A O 1
ATOM 1310 N N . GLU A 1 167 ? 18.044 -1.909 -7.987 1.00 85.44 167 GLU A N 1
ATOM 1311 C CA . GLU A 1 167 ? 18.991 -1.444 -6.969 1.00 85.44 167 GLU A CA 1
ATOM 1312 C C . GLU A 1 167 ? 18.302 -0.984 -5.680 1.00 85.44 167 GLU A C 1
ATOM 1314 O O . GLU A 1 167 ? 18.916 -0.993 -4.609 1.00 85.44 167 GLU A O 1
ATOM 1319 N N . LEU A 1 168 ? 17.027 -0.587 -5.756 1.00 80.94 168 LEU A N 1
ATOM 1320 C CA . LEU A 1 168 ? 16.275 -0.142 -4.590 1.00 80.94 168 LEU A CA 1
ATOM 1321 C C . LEU A 1 168 ? 16.091 -1.283 -3.566 1.00 80.94 168 LEU A C 1
ATOM 1323 O O . LEU A 1 168 ? 15.693 -2.392 -3.934 1.00 80.94 168 LEU A O 1
ATOM 1327 N N . PRO A 1 169 ? 16.317 -1.030 -2.259 1.00 73.50 169 PRO A N 1
ATOM 1328 C CA . PRO A 1 169 ? 16.251 -2.069 -1.235 1.00 73.50 169 PRO A CA 1
ATOM 1329 C C . PRO A 1 169 ? 14.907 -2.802 -1.188 1.00 73.50 169 PRO A C 1
ATOM 1331 O O . PRO A 1 169 ? 13.841 -2.203 -1.319 1.00 73.50 169 PRO A O 1
ATOM 1334 N N . ALA A 1 170 ? 14.951 -4.108 -0.917 1.00 60.53 170 ALA A N 1
ATOM 1335 C CA . ALA A 1 170 ? 13.782 -4.968 -0.688 1.00 60.53 170 ALA A CA 1
ATOM 1336 C C . ALA A 1 170 ? 13.018 -4.617 0.600 1.00 60.53 170 ALA A C 1
ATOM 1338 O O . ALA A 1 170 ? 11.797 -4.742 0.704 1.00 60.53 170 ALA A O 1
ATOM 1339 N N . THR A 1 171 ? 13.765 -4.162 1.592 1.00 61.88 171 THR A N 1
ATOM 1340 C CA . THR A 1 171 ? 13.304 -3.837 2.933 1.00 61.88 171 THR A CA 1
ATOM 1341 C C . THR A 1 171 ? 14.151 -2.687 3.436 1.00 61.88 171 THR A C 1
ATOM 1343 O O . THR A 1 171 ? 15.342 -2.624 3.132 1.00 61.88 171 THR A O 1
ATOM 1346 N N . PHE A 1 172 ? 13.550 -1.808 4.223 1.00 67.94 172 PHE A N 1
ATOM 1347 C CA . PHE A 1 172 ? 14.266 -0.719 4.868 1.00 67.94 172 PHE A CA 1
ATOM 1348 C C . PHE A 1 172 ? 14.415 -1.040 6.350 1.00 67.94 172 PHE A C 1
ATOM 1350 O O . PHE A 1 172 ? 13.466 -1.510 6.980 1.00 67.94 172 PHE A O 1
ATOM 1357 N N . ASP A 1 173 ? 15.615 -0.823 6.885 1.00 70.31 173 ASP A N 1
ATOM 1358 C CA . ASP A 1 173 ? 15.844 -0.851 8.327 1.00 70.31 173 ASP A CA 1
ATOM 1359 C C . ASP A 1 173 ? 15.047 0.303 8.962 1.00 70.31 173 ASP A C 1
ATOM 1361 O O . ASP A 1 173 ? 15.185 1.438 8.500 1.00 70.31 173 ASP A O 1
ATOM 1365 N N . PRO A 1 174 ? 14.231 0.061 10.003 1.00 66.38 174 PRO A N 1
ATOM 1366 C CA . PRO A 1 174 ? 13.562 1.124 10.755 1.00 66.38 174 PRO A CA 1
ATOM 1367 C C . PRO A 1 174 ? 14.502 2.197 11.330 1.00 66.38 174 PRO A C 1
ATOM 1369 O O . PRO A 1 174 ? 14.040 3.280 11.669 1.00 66.38 174 PRO A O 1
ATOM 1372 N N . HIS A 1 175 ? 15.802 1.913 11.440 1.00 74.31 175 HIS A N 1
ATOM 1373 C CA . HIS A 1 175 ? 16.831 2.853 11.898 1.00 74.31 175 HIS A CA 1
ATOM 1374 C C . HIS A 1 175 ? 17.611 3.501 10.742 1.00 74.31 175 HIS A C 1
ATOM 1376 O O . HIS A 1 175 ? 18.598 4.197 10.981 1.00 74.31 175 HIS A O 1
ATOM 1382 N N . CYS A 1 176 ? 17.214 3.251 9.488 1.00 77.56 176 CYS A N 1
ATOM 1383 C CA . CYS A 1 176 ? 17.819 3.885 8.320 1.00 77.56 176 CYS A CA 1
ATOM 1384 C C . CYS A 1 176 ? 17.698 5.415 8.441 1.00 77.56 176 CYS A C 1
ATOM 1386 O O . CYS A 1 176 ? 16.607 5.888 8.745 1.00 77.56 176 CYS A O 1
ATOM 1388 N N . PRO A 1 177 ? 18.766 6.200 8.205 1.00 86.06 177 PRO A N 1
ATOM 1389 C CA . PRO A 1 177 ? 18.683 7.656 8.269 1.00 86.06 177 PRO A CA 1
ATOM 1390 C C . PRO A 1 177 ? 17.666 8.221 7.272 1.00 86.06 177 PRO A C 1
ATOM 1392 O O . PRO A 1 177 ? 17.621 7.800 6.111 1.00 86.06 177 PRO A O 1
ATOM 1395 N N . ALA A 1 178 ? 16.883 9.211 7.706 1.00 85.06 178 ALA A N 1
ATOM 1396 C CA . ALA A 1 178 ? 15.874 9.849 6.864 1.00 85.06 178 ALA A CA 1
ATOM 1397 C C . ALA A 1 178 ? 16.489 10.465 5.597 1.00 85.06 178 ALA A C 1
ATOM 1399 O O . ALA A 1 178 ? 15.923 10.297 4.517 1.00 85.06 178 ALA A O 1
ATOM 1400 N N . GLU A 1 179 ? 17.682 11.070 5.691 1.00 88.12 179 GLU A N 1
ATOM 1401 C CA . GLU A 1 179 ? 18.345 11.685 4.533 1.00 88.12 179 GLU A CA 1
ATOM 1402 C C . GLU A 1 179 ? 18.647 10.655 3.435 1.00 88.12 179 GLU A C 1
ATOM 1404 O O . GLU A 1 179 ? 18.512 10.938 2.248 1.00 88.12 179 GLU A O 1
ATOM 1409 N N . THR A 1 180 ? 18.984 9.418 3.817 1.00 89.12 180 THR A N 1
ATOM 1410 C CA . THR A 1 180 ? 19.244 8.341 2.848 1.00 89.12 180 THR A CA 1
ATOM 1411 C C . THR A 1 180 ? 17.980 7.984 2.067 1.00 89.12 180 THR A C 1
ATOM 1413 O O . THR A 1 180 ? 18.021 7.789 0.851 1.00 89.12 180 THR A O 1
ATOM 1416 N N . LEU A 1 181 ? 16.838 7.912 2.754 1.00 86.50 181 LEU A N 1
ATOM 1417 C CA . LEU A 1 181 ? 15.549 7.620 2.129 1.00 86.50 181 LEU A CA 1
ATOM 1418 C C . LEU A 1 181 ? 15.081 8.775 1.237 1.00 86.50 181 LEU A C 1
ATOM 1420 O O . LEU A 1 181 ? 14.558 8.522 0.152 1.00 86.50 181 LEU A O 1
ATOM 1424 N N . GLU A 1 182 ? 15.315 10.022 1.650 1.00 89.19 182 GLU A N 1
ATOM 1425 C CA . GLU A 1 182 ? 15.035 11.214 0.844 1.00 89.19 182 GLU A CA 1
ATOM 1426 C C . GLU A 1 182 ? 15.878 11.247 -0.435 1.00 89.19 182 GLU A C 1
ATOM 1428 O O . GLU A 1 182 ? 15.339 11.470 -1.520 1.00 89.19 182 GLU A O 1
ATOM 1433 N N . GLU A 1 183 ? 17.176 10.947 -0.354 1.00 91.12 183 GLU A N 1
ATOM 1434 C CA . GLU A 1 183 ? 18.049 10.869 -1.529 1.00 91.12 183 GLU A CA 1
ATOM 1435 C C . GLU A 1 183 ? 17.600 9.790 -2.522 1.00 91.12 183 GLU A C 1
ATOM 1437 O O . GLU A 1 183 ? 17.590 10.022 -3.737 1.00 91.12 183 GLU A O 1
ATOM 1442 N N . LEU A 1 184 ? 17.220 8.608 -2.023 1.00 91.31 184 LEU A N 1
ATOM 1443 C CA . LEU A 1 184 ? 16.685 7.526 -2.852 1.00 91.31 184 LEU A CA 1
ATOM 1444 C C . LEU A 1 184 ? 15.346 7.915 -3.482 1.00 91.31 184 LEU A C 1
ATOM 1446 O O . LEU A 1 184 ? 15.134 7.653 -4.667 1.00 91.31 184 LEU A O 1
ATOM 1450 N N . LEU A 1 185 ? 14.471 8.578 -2.723 1.00 90.56 185 LEU A N 1
ATOM 1451 C CA . LEU A 1 185 ? 13.187 9.063 -3.219 1.00 90.56 185 LEU A CA 1
ATOM 1452 C C . LEU A 1 185 ? 13.374 10.114 -4.316 1.00 90.56 185 LEU A C 1
ATOM 1454 O O . LEU A 1 185 ? 12.771 9.977 -5.374 1.00 90.56 185 LEU A O 1
ATOM 1458 N N . ILE A 1 186 ? 14.266 11.092 -4.133 1.00 91.75 186 ILE A N 1
ATOM 1459 C CA . ILE A 1 186 ? 14.574 12.112 -5.150 1.00 91.75 186 ILE A CA 1
ATOM 1460 C C . ILE A 1 186 ? 15.120 11.467 -6.430 1.00 91.75 186 ILE A C 1
ATOM 1462 O O . ILE A 1 186 ? 14.773 11.887 -7.535 1.00 91.75 186 ILE A O 1
ATOM 1466 N N . LYS A 1 187 ? 15.983 10.449 -6.312 1.00 93.62 187 LYS A N 1
ATOM 1467 C CA . LYS A 1 187 ? 16.493 9.701 -7.475 1.00 93.62 187 LYS A CA 1
ATOM 1468 C C . LYS A 1 187 ? 15.367 8.955 -8.190 1.00 93.62 187 LYS A C 1
ATOM 1470 O O . LYS A 1 187 ? 15.256 9.059 -9.409 1.00 93.62 187 LYS A O 1
ATOM 1475 N N . ALA A 1 188 ? 14.518 8.260 -7.440 1.00 93.31 188 ALA A N 1
ATOM 1476 C CA . ALA A 1 188 ? 13.390 7.512 -7.976 1.00 93.31 188 ALA A CA 1
ATOM 1477 C C . ALA A 1 188 ? 12.348 8.424 -8.635 1.00 93.31 188 ALA A C 1
ATOM 1479 O O . ALA A 1 188 ? 11.935 8.161 -9.761 1.00 93.31 188 ALA A O 1
ATOM 1480 N N . GLU A 1 189 ? 11.981 9.542 -8.009 1.00 93.06 189 GLU A N 1
ATOM 1481 C CA . GLU A 1 189 ? 10.983 10.483 -8.528 1.00 93.06 189 GLU A CA 1
ATOM 1482 C C . GLU A 1 189 ? 11.422 11.190 -9.815 1.00 93.06 189 GLU A C 1
ATOM 1484 O O . GLU A 1 189 ? 10.576 11.725 -10.530 1.00 93.06 189 GLU A O 1
ATOM 1489 N N . LYS A 1 190 ? 12.714 11.190 -10.161 1.00 93.56 190 LYS A N 1
ATOM 1490 C CA . LYS A 1 190 ? 13.177 11.721 -11.452 1.00 93.56 190 LYS A CA 1
ATOM 1491 C C . LYS A 1 190 ? 12.765 10.853 -12.639 1.00 93.56 190 LYS A C 1
ATOM 1493 O O . LYS A 1 190 ? 12.624 11.391 -13.731 1.00 93.56 190 LYS A O 1
ATOM 1498 N N . ILE A 1 191 ? 12.579 9.548 -12.437 1.00 95.06 191 ILE A N 1
ATOM 1499 C CA . ILE A 1 191 ? 12.438 8.585 -13.538 1.00 95.06 191 ILE A CA 1
ATOM 1500 C C . ILE A 1 191 ? 11.228 7.657 -13.401 1.00 95.06 191 ILE A C 1
ATOM 1502 O O . ILE A 1 191 ? 10.610 7.309 -14.404 1.00 95.06 191 ILE A O 1
ATOM 1506 N N . LEU A 1 192 ? 10.841 7.283 -12.183 1.00 94.50 192 LEU A N 1
ATOM 1507 C CA . LEU A 1 192 ? 9.699 6.411 -11.926 1.00 94.50 192 LEU A CA 1
ATOM 1508 C C . LEU A 1 192 ? 8.410 7.223 -11.820 1.00 94.50 192 LEU A C 1
ATOM 1510 O O . LEU A 1 192 ? 8.390 8.334 -11.277 1.00 94.50 192 LEU A O 1
ATOM 1514 N N . HIS A 1 193 ? 7.322 6.657 -12.339 1.00 93.12 193 HIS A N 1
ATOM 1515 C CA . HIS A 1 193 ? 6.009 7.280 -12.253 1.00 93.12 193 HIS A CA 1
ATOM 1516 C C . HIS A 1 193 ? 5.498 7.282 -10.801 1.00 93.12 193 HIS A C 1
ATOM 1518 O O . HIS A 1 193 ? 5.898 6.460 -9.978 1.00 93.12 193 HIS A O 1
ATOM 1524 N N . SER A 1 194 ? 4.587 8.194 -10.462 1.00 88.19 194 SER A N 1
ATOM 1525 C CA . SER A 1 194 ? 4.053 8.345 -9.097 1.00 88.19 194 SER A CA 1
ATOM 1526 C C . SER A 1 194 ? 3.297 7.106 -8.580 1.00 88.19 194 SER A C 1
ATOM 1528 O O . SER A 1 194 ? 3.299 6.850 -7.372 1.00 88.19 194 SER A O 1
ATOM 1530 N N . ASN A 1 195 ? 2.716 6.327 -9.500 1.00 82.62 195 ASN A N 1
ATOM 1531 C CA . ASN A 1 195 ? 2.036 5.050 -9.238 1.00 82.62 195 ASN A CA 1
ATOM 1532 C C . ASN A 1 195 ? 2.998 3.867 -9.056 1.00 82.62 195 ASN A C 1
ATOM 1534 O O . ASN A 1 195 ? 2.559 2.770 -8.714 1.00 82.62 195 ASN A O 1
ATOM 1538 N N . ASN A 1 196 ? 4.294 4.060 -9.301 1.00 87.12 196 ASN A N 1
ATOM 1539 C CA . ASN A 1 196 ? 5.267 2.990 -9.199 1.00 87.12 196 ASN A CA 1
ATOM 1540 C C . ASN A 1 196 ? 5.378 2.491 -7.739 1.00 87.12 196 ASN A C 1
ATOM 1542 O O . ASN A 1 196 ? 5.476 3.268 -6.777 1.00 87.12 196 ASN A O 1
ATOM 1546 N N . VAL A 1 197 ? 5.367 1.174 -7.545 1.00 79.19 197 VAL A N 1
ATOM 1547 C CA . VAL A 1 197 ? 5.362 0.543 -6.219 1.00 79.19 197 VAL A CA 1
ATOM 1548 C C . VAL A 1 197 ? 6.633 0.854 -5.421 1.00 79.19 197 VAL A C 1
ATOM 1550 O O . VAL A 1 197 ? 6.583 0.971 -4.196 1.00 79.19 197 VAL A O 1
ATOM 1553 N N . TYR A 1 198 ? 7.767 1.077 -6.086 1.00 83.19 198 TYR A N 1
ATOM 1554 C CA . TYR A 1 198 ? 9.029 1.414 -5.428 1.00 83.19 198 TYR A CA 1
ATOM 1555 C C . TYR A 1 198 ? 9.008 2.822 -4.827 1.00 83.19 198 TYR A C 1
ATOM 1557 O O . TYR A 1 198 ? 9.469 3.011 -3.700 1.00 83.19 198 TYR A O 1
ATOM 1565 N N . ILE A 1 199 ? 8.380 3.785 -5.512 1.00 85.75 199 ILE A N 1
ATOM 1566 C CA . ILE A 1 199 ? 8.114 5.127 -4.964 1.00 85.75 199 ILE A CA 1
ATOM 1567 C C . ILE A 1 199 ? 7.250 5.020 -3.708 1.00 85.75 199 ILE A C 1
ATOM 1569 O O . ILE A 1 199 ? 7.545 5.627 -2.678 1.00 85.75 199 ILE A O 1
ATOM 1573 N N . SER A 1 200 ? 6.203 4.198 -3.774 1.00 75.88 200 SER A N 1
ATOM 1574 C CA . SER A 1 200 ? 5.289 3.960 -2.651 1.00 75.88 200 SER A CA 1
ATOM 1575 C C . SER A 1 200 ? 6.020 3.413 -1.428 1.00 75.88 200 SER A C 1
ATOM 1577 O O . SER A 1 200 ? 5.804 3.874 -0.305 1.00 75.88 200 SER A O 1
ATOM 1579 N N . ARG A 1 201 ? 6.924 2.455 -1.651 1.00 76.62 201 ARG A N 1
ATOM 1580 C CA . ARG A 1 201 ? 7.734 1.829 -0.601 1.00 76.62 201 ARG A CA 1
ATOM 1581 C C . ARG A 1 201 ? 8.723 2.811 0.021 1.00 76.62 201 ARG A C 1
ATOM 1583 O O . ARG A 1 201 ? 8.812 2.850 1.243 1.00 76.62 201 ARG A O 1
ATOM 1590 N N . LEU A 1 202 ? 9.395 3.636 -0.783 1.00 82.00 202 LEU A N 1
ATOM 1591 C CA . LEU A 1 202 ? 10.301 4.681 -0.290 1.00 82.00 202 LEU A CA 1
ATOM 1592 C C . LEU A 1 202 ? 9.568 5.721 0.562 1.00 82.00 202 LEU A C 1
ATOM 1594 O O . LEU A 1 202 ? 10.006 6.020 1.669 1.00 82.00 202 LEU A O 1
ATOM 1598 N N . ARG A 1 203 ? 8.412 6.214 0.097 1.00 79.81 203 ARG A N 1
ATOM 1599 C CA . ARG A 1 203 ? 7.575 7.154 0.866 1.00 79.81 203 ARG A CA 1
ATOM 1600 C C . ARG A 1 203 ? 7.093 6.548 2.182 1.00 79.81 203 ARG A C 1
ATOM 1602 O O . ARG A 1 203 ? 7.117 7.212 3.211 1.00 79.81 203 ARG A O 1
ATOM 1609 N N . THR A 1 204 ? 6.701 5.276 2.155 1.00 74.50 204 THR A N 1
ATOM 1610 C CA . THR A 1 204 ? 6.280 4.537 3.353 1.00 74.50 204 THR A CA 1
ATOM 1611 C C . THR A 1 204 ? 7.433 4.373 4.343 1.00 74.50 204 THR A C 1
ATOM 1613 O O . THR A 1 204 ? 7.261 4.616 5.534 1.00 74.50 204 THR A O 1
ATOM 1616 N N . ALA A 1 205 ? 8.618 3.989 3.868 1.00 76.69 205 ALA A N 1
ATOM 1617 C CA . ALA A 1 205 ? 9.798 3.846 4.713 1.00 76.69 205 ALA A CA 1
ATOM 1618 C C . ALA A 1 205 ? 10.207 5.185 5.338 1.00 76.69 205 ALA A C 1
ATOM 1620 O O . ALA A 1 205 ? 10.421 5.252 6.546 1.00 76.69 205 ALA A O 1
ATOM 1621 N N . LEU A 1 206 ? 10.238 6.254 4.536 1.00 79.50 206 LEU A N 1
ATOM 1622 C CA . LEU A 1 206 ? 10.549 7.601 5.010 1.00 79.50 206 LEU A CA 1
ATOM 1623 C C . LEU A 1 206 ? 9.568 8.034 6.101 1.00 79.50 206 LEU A C 1
ATOM 1625 O O . LEU A 1 206 ? 9.991 8.520 7.144 1.00 79.50 206 LEU A O 1
ATOM 1629 N N . PHE A 1 207 ? 8.275 7.776 5.897 1.00 74.44 207 PHE A N 1
ATOM 1630 C CA . PHE A 1 207 ? 7.238 8.045 6.888 1.00 74.44 207 PHE A CA 1
ATOM 1631 C C . PHE A 1 207 ? 7.477 7.313 8.219 1.00 74.44 207 PHE A C 1
ATOM 1633 O O . PHE A 1 207 ? 7.329 7.910 9.286 1.00 74.44 207 PHE A O 1
ATOM 1640 N N . HIS A 1 208 ? 7.864 6.035 8.176 1.00 72.88 208 HIS A N 1
ATOM 1641 C CA . HIS A 1 208 ? 8.132 5.260 9.389 1.00 72.88 208 HIS A CA 1
ATOM 1642 C C . HIS A 1 208 ? 9.353 5.758 10.167 1.00 72.88 208 HIS A C 1
ATOM 1644 O O . HIS A 1 208 ? 9.317 5.755 11.396 1.00 72.88 208 HIS A O 1
ATOM 1650 N N . VAL A 1 209 ? 10.410 6.180 9.469 1.00 71.75 209 VAL A N 1
ATOM 1651 C CA . VAL A 1 209 ? 11.663 6.639 10.088 1.00 71.75 209 VAL A CA 1
ATOM 1652 C C . VAL A 1 209 ? 11.522 8.033 10.685 1.00 71.75 209 VAL A C 1
ATOM 1654 O O . VAL A 1 209 ? 12.001 8.282 11.789 1.00 71.75 209 VAL A O 1
ATOM 1657 N N . THR A 1 210 ? 10.896 8.965 9.968 1.00 69.94 210 THR A N 1
ATOM 1658 C CA . THR A 1 210 ? 10.853 10.355 10.430 1.00 69.94 210 THR A CA 1
ATOM 1659 C C . THR A 1 210 ? 9.882 10.529 11.585 1.00 69.94 210 THR A C 1
ATOM 1661 O O . THR A 1 210 ? 10.095 11.406 12.420 1.00 69.94 210 THR A O 1
ATOM 1664 N N . GLY A 1 211 ? 8.801 9.737 11.637 1.00 59.75 211 GLY A N 1
ATOM 1665 C CA . GLY A 1 211 ? 7.734 9.869 12.637 1.00 59.75 211 GLY A CA 1
ATOM 1666 C C . GLY A 1 211 ? 7.115 11.276 12.714 1.00 59.75 211 GLY A C 1
ATOM 1667 O O . GLY A 1 211 ? 6.283 11.541 13.583 1.00 59.75 211 GLY A O 1
ATOM 1668 N N . GLN A 1 212 ? 7.529 12.186 11.829 1.00 49.91 212 GLN A N 1
ATOM 1669 C CA . GLN A 1 212 ? 7.283 13.613 11.870 1.00 49.91 212 GLN A CA 1
ATOM 1670 C C . GLN A 1 212 ? 7.013 14.142 10.471 1.00 49.91 212 GLN A C 1
ATOM 1672 O O . GLN A 1 212 ? 7.623 13.784 9.463 1.00 49.91 212 GLN A O 1
ATOM 1677 N N . LEU A 1 213 ? 6.026 15.021 10.486 1.00 47.62 213 LEU A N 1
ATOM 1678 C CA . LEU A 1 213 ? 5.336 15.612 9.376 1.00 47.62 213 LEU A CA 1
ATOM 1679 C C . LEU A 1 213 ? 6.197 16.726 8.774 1.00 47.62 213 LEU A C 1
ATOM 1681 O O . LEU A 1 213 ? 6.220 17.841 9.294 1.00 47.62 213 LEU A O 1
ATOM 1685 N N . SER A 1 214 ? 6.880 16.464 7.661 1.00 44.66 214 SER A N 1
ATOM 1686 C CA . SER A 1 214 ? 7.351 17.569 6.824 1.00 44.66 214 SER A CA 1
ATOM 1687 C C . SER A 1 214 ? 6.140 18.325 6.247 1.00 44.66 214 SER A C 1
ATOM 1689 O O . SER A 1 214 ? 5.031 17.789 6.153 1.00 44.66 214 SER A O 1
ATOM 1691 N N . ALA A 1 215 ? 6.330 19.593 5.872 1.00 48.69 215 ALA A N 1
ATOM 1692 C CA . ALA A 1 215 ? 5.271 20.545 5.501 1.00 48.69 215 ALA A CA 1
ATOM 1693 C C . ALA A 1 215 ? 4.299 20.085 4.380 1.00 48.69 215 ALA A C 1
ATOM 1695 O O . ALA A 1 215 ? 3.253 20.700 4.184 1.00 48.69 215 ALA A O 1
ATOM 1696 N N . ASN A 1 216 ? 4.590 18.976 3.689 1.00 54.72 216 ASN A N 1
ATOM 1697 C CA . ASN A 1 216 ? 3.805 18.412 2.583 1.00 54.72 216 ASN A CA 1
ATOM 1698 C C . ASN A 1 216 ? 2.913 17.210 2.979 1.00 54.72 216 ASN A C 1
ATOM 1700 O O . ASN A 1 216 ? 2.505 16.408 2.134 1.00 54.72 216 ASN A O 1
ATOM 1704 N N . LEU A 1 217 ? 2.575 17.108 4.268 1.00 55.19 217 LEU A N 1
ATOM 1705 C CA . LEU A 1 217 ? 1.810 16.038 4.920 1.00 55.19 217 LEU A CA 1
ATOM 1706 C C . LEU A 1 217 ? 0.573 15.519 4.163 1.00 55.19 217 LEU A C 1
ATOM 1708 O O . LEU A 1 217 ? 0.384 14.313 4.009 1.00 55.19 217 LEU A O 1
ATOM 1712 N N . GLY A 1 218 ? -0.305 16.428 3.728 1.00 57.06 218 GLY A N 1
ATOM 1713 C CA . GLY A 1 218 ? -1.589 16.050 3.126 1.00 57.06 218 GLY A CA 1
ATOM 1714 C C . GLY A 1 218 ? -1.409 15.336 1.788 1.00 57.06 218 GLY A C 1
ATOM 1715 O O . GLY A 1 218 ? -2.172 14.434 1.450 1.00 57.06 218 GLY A O 1
ATOM 1716 N N . THR A 1 219 ? -0.362 15.704 1.054 1.00 62.34 219 THR A N 1
ATOM 1717 C CA . THR A 1 219 ? -0.048 15.143 -0.257 1.00 62.34 219 THR A CA 1
ATOM 1718 C C . THR A 1 219 ? 0.557 13.749 -0.120 1.00 62.34 219 THR A C 1
ATOM 1720 O O . THR A 1 219 ? 0.142 12.839 -0.834 1.00 62.34 219 THR A O 1
ATOM 1723 N N . MET A 1 220 ? 1.472 13.543 0.835 1.00 63.44 220 MET A N 1
ATOM 1724 C CA . MET A 1 220 ? 2.158 12.256 0.993 1.00 63.44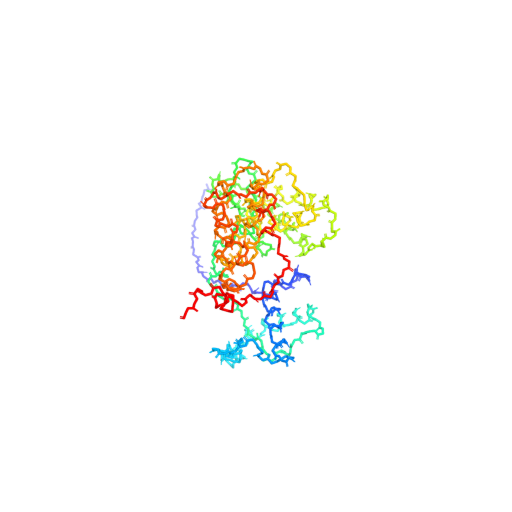 220 MET A CA 1
ATOM 1725 C C . MET A 1 220 ? 1.224 11.152 1.500 1.00 63.44 220 MET A C 1
ATOM 1727 O O . MET A 1 220 ? 1.229 10.059 0.939 1.00 63.44 220 MET A O 1
ATOM 1731 N N . HIS A 1 221 ? 0.358 11.429 2.483 1.00 64.62 221 HIS A N 1
ATOM 1732 C CA . HIS A 1 221 ? -0.614 10.428 2.932 1.00 64.62 221 HIS A CA 1
ATOM 1733 C C . HIS A 1 221 ? -1.622 10.057 1.846 1.00 64.62 221 HIS A C 1
ATOM 1735 O O . HIS A 1 221 ? -1.909 8.878 1.663 1.00 64.62 221 HIS A O 1
ATOM 1741 N N . LYS A 1 222 ? -2.132 11.044 1.095 1.00 67.69 222 LYS A N 1
ATOM 1742 C CA . LYS A 1 222 ? -3.046 10.788 -0.027 1.00 67.69 222 LYS A CA 1
ATOM 1743 C C . LYS A 1 222 ? -2.360 9.948 -1.108 1.00 67.69 222 LYS A C 1
ATOM 1745 O O . LYS A 1 222 ? -2.975 9.028 -1.634 1.00 67.69 222 LYS A O 1
ATOM 1750 N N . GLN A 1 223 ? -1.079 10.194 -1.384 1.00 68.44 223 GLN A N 1
ATOM 1751 C CA . GLN A 1 223 ? -0.291 9.383 -2.317 1.00 68.44 223 GLN A CA 1
ATOM 1752 C C . GLN A 1 223 ? -0.067 7.950 -1.814 1.00 68.44 223 GLN A C 1
ATOM 1754 O O . GLN A 1 223 ? -0.311 7.010 -2.564 1.00 68.44 223 GLN A O 1
ATOM 1759 N N . ILE A 1 224 ? 0.347 7.764 -0.554 1.00 65.12 224 ILE A N 1
ATOM 1760 C CA . ILE A 1 224 ? 0.530 6.425 0.031 1.00 65.12 224 ILE A CA 1
ATOM 1761 C C . ILE A 1 224 ? -0.804 5.671 0.038 1.00 65.12 224 ILE A C 1
ATOM 1763 O O . ILE A 1 224 ? -0.857 4.521 -0.387 1.00 65.12 224 ILE A O 1
ATOM 1767 N N . TYR A 1 225 ? -1.892 6.327 0.444 1.00 69.25 225 TYR A N 1
ATOM 1768 C CA . TYR A 1 225 ? -3.233 5.749 0.443 1.00 69.25 225 TYR A CA 1
ATOM 1769 C C . TYR A 1 225 ? -3.701 5.345 -0.960 1.00 69.25 225 TYR A C 1
ATOM 1771 O O . TYR A 1 225 ? -4.142 4.212 -1.149 1.00 69.25 225 TYR A O 1
ATOM 1779 N N . ASN A 1 226 ? -3.556 6.225 -1.956 1.00 69.00 226 ASN A N 1
ATOM 1780 C CA . ASN A 1 226 ? -3.903 5.912 -3.344 1.00 69.00 226 ASN A CA 1
ATOM 1781 C C . ASN A 1 226 ? -3.107 4.704 -3.855 1.00 69.00 226 ASN A C 1
ATOM 1783 O O . ASN A 1 226 ? -3.683 3.791 -4.445 1.00 69.00 226 ASN A O 1
ATOM 1787 N N . ASN A 1 227 ? -1.809 4.646 -3.554 1.00 64.00 227 ASN A N 1
ATOM 1788 C CA . ASN A 1 227 ? -0.951 3.537 -3.962 1.00 64.00 227 ASN A CA 1
ATOM 1789 C C . ASN A 1 227 ? -1.304 2.236 -3.228 1.00 64.00 227 ASN A C 1
ATOM 1791 O O . ASN A 1 227 ? -1.291 1.153 -3.816 1.00 64.00 227 ASN A O 1
ATOM 1795 N N . TYR A 1 228 ? -1.684 2.320 -1.955 1.00 64.44 228 TYR A N 1
ATOM 1796 C CA . TYR A 1 228 ? -2.134 1.166 -1.181 1.00 64.44 228 TYR A CA 1
ATOM 1797 C C . TYR A 1 228 ? -3.462 0.622 -1.699 1.00 64.44 228 TYR A C 1
ATOM 1799 O O . TYR A 1 228 ? -3.622 -0.589 -1.800 1.00 64.44 228 TYR A O 1
ATOM 1807 N N . LYS A 1 229 ? -4.382 1.497 -2.112 1.00 65.69 229 LYS A N 1
ATOM 1808 C CA . LYS A 1 229 ? -5.650 1.101 -2.733 1.00 65.69 229 LYS A CA 1
ATOM 1809 C C . LYS A 1 229 ? -5.454 0.341 -4.051 1.00 65.69 229 LYS A C 1
ATOM 1811 O O . LYS A 1 229 ? -6.305 -0.472 -4.397 1.00 65.69 229 LYS A O 1
ATOM 1816 N N . MET A 1 230 ? -4.360 0.603 -4.773 1.00 62.31 230 MET A N 1
ATOM 1817 C CA . MET A 1 230 ? -4.015 -0.134 -5.996 1.00 62.31 230 MET A CA 1
ATOM 1818 C C . MET A 1 230 ? -3.277 -1.444 -5.706 1.00 62.31 230 MET A C 1
ATOM 1820 O O . MET A 1 230 ? -3.491 -2.447 -6.374 1.00 62.31 230 MET A O 1
ATOM 1824 N N . THR A 1 231 ? -2.410 -1.465 -4.696 1.00 53.72 231 THR A N 1
ATOM 1825 C CA . THR A 1 231 ? -1.527 -2.617 -4.442 1.00 53.72 231 THR A CA 1
ATOM 1826 C C . THR A 1 231 ? -2.143 -3.660 -3.508 1.00 53.72 231 THR A C 1
ATOM 1828 O O . THR A 1 231 ? -1.892 -4.859 -3.678 1.00 53.72 231 THR A O 1
ATOM 1831 N N . PHE A 1 232 ? -2.989 -3.251 -2.562 1.00 53.97 232 PHE A N 1
ATOM 1832 C CA . PHE A 1 232 ? -3.594 -4.130 -1.565 1.00 53.97 232 PHE A CA 1
ATOM 1833 C C . PHE A 1 232 ? -5.067 -4.447 -1.858 1.00 53.97 232 PHE A C 1
ATOM 1835 O O . PHE A 1 232 ? -5.774 -3.654 -2.481 1.00 53.97 232 PHE A O 1
ATOM 1842 N N . PRO A 1 233 ? -5.571 -5.603 -1.382 1.00 59.59 233 PRO A N 1
ATOM 1843 C CA . PRO A 1 233 ? -7.005 -5.863 -1.343 1.00 59.59 233 PRO A CA 1
ATOM 1844 C C . PRO A 1 233 ? -7.768 -4.743 -0.625 1.00 59.59 233 PRO A C 1
ATOM 1846 O O . PRO A 1 233 ? -7.254 -4.123 0.303 1.00 59.59 233 PRO A O 1
ATOM 1849 N N . LYS A 1 234 ? -9.038 -4.536 -1.001 1.00 62.81 234 LYS A N 1
ATOM 1850 C CA . LYS A 1 234 ? -9.893 -3.479 -0.424 1.00 62.81 234 LYS A CA 1
ATOM 1851 C C . LYS A 1 234 ? -9.959 -3.507 1.110 1.00 62.81 234 LYS A C 1
ATOM 1853 O O . LYS A 1 234 ? -10.019 -2.451 1.724 1.00 62.81 234 LYS A O 1
ATOM 1858 N N . ALA A 1 235 ? -9.951 -4.697 1.707 1.00 68.88 235 ALA A N 1
ATOM 1859 C CA . ALA A 1 235 ? -9.959 -4.903 3.153 1.00 68.88 235 ALA A CA 1
ATOM 1860 C C . ALA A 1 235 ? -8.596 -5.418 3.641 1.00 68.88 235 ALA A C 1
ATOM 1862 O O . ALA A 1 235 ? -8.491 -6.517 4.181 1.00 68.88 235 ALA A O 1
ATOM 1863 N N . ASP A 1 236 ? -7.537 -4.647 3.393 1.00 74.44 236 ASP A N 1
ATOM 1864 C CA . ASP A 1 236 ? -6.206 -4.909 3.941 1.00 74.44 236 ASP A CA 1
ATOM 1865 C C . ASP A 1 236 ? -5.933 -4.015 5.155 1.00 74.44 236 ASP A C 1
ATOM 1867 O O . ASP A 1 236 ? -6.099 -2.794 5.110 1.00 74.44 236 ASP A O 1
ATOM 1871 N N . ARG A 1 237 ? -5.463 -4.616 6.251 1.00 74.62 237 ARG A N 1
ATOM 1872 C CA . ARG A 1 237 ? -5.221 -3.901 7.513 1.00 74.62 237 ARG A CA 1
ATOM 1873 C C . ARG A 1 237 ? -4.250 -2.720 7.386 1.00 74.62 237 ARG A C 1
ATOM 1875 O O . ARG A 1 237 ? -4.399 -1.752 8.124 1.00 74.62 237 ARG A O 1
ATOM 1882 N N . HIS A 1 238 ? -3.272 -2.763 6.475 1.00 73.44 238 HIS A N 1
ATOM 1883 C CA . HIS A 1 238 ? -2.309 -1.668 6.295 1.00 73.44 238 HIS A CA 1
ATOM 1884 C C . HIS A 1 238 ? -2.976 -0.431 5.691 1.00 73.44 238 HIS A C 1
ATOM 1886 O O . HIS A 1 238 ? -2.612 0.690 6.050 1.00 73.44 238 HIS A O 1
ATOM 1892 N N . VAL A 1 239 ? -3.987 -0.627 4.836 1.00 71.06 239 VAL A N 1
ATOM 1893 C CA . VAL A 1 239 ? -4.851 0.456 4.344 1.00 71.06 239 VAL A CA 1
ATOM 1894 C C . VAL A 1 239 ? -5.585 1.096 5.525 1.00 71.06 239 VAL A C 1
ATOM 1896 O O . VAL A 1 239 ? -5.562 2.317 5.661 1.00 71.06 239 VAL A O 1
ATOM 1899 N N . GLY A 1 240 ? -6.141 0.281 6.431 1.00 82.12 240 GLY A N 1
ATOM 1900 C CA . GLY A 1 240 ? -6.799 0.754 7.655 1.00 82.12 240 GLY A CA 1
ATOM 1901 C C . GLY A 1 240 ? -5.887 1.609 8.545 1.00 82.12 240 GLY A C 1
ATOM 1902 O O . GLY A 1 240 ? -6.271 2.702 8.957 1.00 82.12 240 GLY A O 1
ATOM 1903 N N . TYR A 1 241 ? -4.645 1.176 8.785 1.00 83.56 241 TYR A N 1
ATOM 1904 C CA . TYR A 1 241 ? -3.686 1.979 9.557 1.00 83.56 241 TYR A CA 1
ATOM 1905 C C . TYR A 1 241 ? -3.304 3.287 8.861 1.00 83.56 241 TYR A C 1
ATOM 1907 O O . TYR A 1 241 ? -3.210 4.321 9.522 1.00 83.56 241 TYR A O 1
ATOM 1915 N N . GLN A 1 242 ? -3.121 3.283 7.536 1.00 80.75 242 GLN A N 1
ATOM 1916 C CA . GLN A 1 242 ? -2.812 4.524 6.823 1.00 80.75 242 GLN A CA 1
ATOM 1917 C C . GLN A 1 242 ? -3.962 5.529 6.843 1.00 80.75 242 GLN A C 1
ATOM 1919 O O . GLN A 1 242 ? -3.735 6.729 7.006 1.00 80.75 242 GLN A O 1
ATOM 1924 N N . LEU A 1 243 ? -5.199 5.046 6.755 1.00 85.81 243 LEU A N 1
ATOM 1925 C CA . LEU A 1 243 ? -6.381 5.881 6.938 1.00 85.81 243 LEU A CA 1
ATOM 1926 C C . LEU A 1 243 ? -6.393 6.542 8.322 1.00 85.81 243 LEU A C 1
ATOM 1928 O O . LEU A 1 243 ? -6.676 7.733 8.420 1.00 85.81 243 LEU A O 1
ATOM 1932 N N . LEU A 1 244 ? -5.997 5.833 9.383 1.00 90.94 244 LEU A N 1
ATOM 1933 C CA . LEU A 1 244 ? -5.881 6.439 10.712 1.00 90.94 244 LEU A CA 1
ATOM 1934 C C . LEU A 1 244 ? -4.790 7.504 10.814 1.00 90.94 244 LEU A C 1
ATOM 1936 O O . LEU A 1 244 ? -4.975 8.493 11.526 1.00 90.94 244 LEU A O 1
ATOM 1940 N N . HIS A 1 245 ? -3.684 7.359 10.086 1.00 85.94 245 HIS A N 1
ATOM 1941 C CA . HIS A 1 245 ? -2.685 8.422 10.013 1.00 85.94 245 HIS A CA 1
ATOM 1942 C C . HIS A 1 245 ? -3.231 9.674 9.308 1.00 85.94 245 HIS A C 1
ATOM 1944 O O . HIS A 1 245 ? -2.999 10.783 9.792 1.00 85.94 245 HIS A O 1
ATOM 1950 N N . ILE A 1 246 ? -4.025 9.511 8.240 1.00 84.94 246 ILE A N 1
ATOM 1951 C CA . ILE A 1 246 ? -4.756 10.620 7.598 1.00 84.94 246 ILE A CA 1
ATOM 1952 C C . ILE A 1 246 ? -5.716 11.280 8.591 1.00 84.94 246 ILE A C 1
ATOM 1954 O O . ILE A 1 246 ? -5.729 12.504 8.714 1.00 84.94 246 ILE A O 1
ATOM 1958 N N . VAL A 1 247 ? -6.494 10.483 9.327 1.00 90.88 247 VAL A N 1
ATOM 1959 C CA . VAL A 1 247 ? -7.446 10.978 10.334 1.00 90.88 247 VAL A CA 1
ATOM 1960 C C . VAL A 1 247 ? -6.733 11.805 11.400 1.00 90.88 247 VAL A C 1
ATOM 1962 O O . VAL A 1 247 ? -7.145 12.934 11.666 1.00 90.88 247 VAL A O 1
ATOM 1965 N N . LYS A 1 248 ? -5.637 11.287 11.965 1.00 90.88 248 LYS A N 1
ATOM 1966 C CA . LYS A 1 248 ? -4.818 12.004 12.949 1.00 90.88 248 LYS A CA 1
ATOM 1967 C C . LYS A 1 248 ? -4.329 13.348 12.398 1.00 90.88 248 LYS A C 1
ATOM 1969 O O . LYS A 1 248 ? -4.536 14.374 13.040 1.00 90.88 248 LYS A O 1
ATOM 1974 N N . ALA A 1 249 ? -3.757 13.347 11.195 1.00 86.50 249 ALA A N 1
ATOM 1975 C CA . ALA A 1 249 ? -3.259 14.547 10.526 1.00 86.50 249 ALA A CA 1
ATOM 1976 C C . ALA A 1 249 ? -4.348 15.613 10.300 1.00 86.50 249 ALA A C 1
ATOM 1978 O O . ALA A 1 249 ? -4.099 16.807 10.467 1.00 86.50 249 ALA A O 1
ATOM 1979 N N . LEU A 1 250 ? -5.558 15.199 9.920 1.00 88.31 250 LEU A N 1
ATOM 1980 C CA . LEU A 1 250 ? -6.693 16.105 9.721 1.00 88.31 250 LEU A CA 1
ATOM 1981 C C . LEU A 1 250 ? -7.198 16.680 11.050 1.00 88.31 250 LEU A C 1
ATOM 1983 O O . LEU A 1 250 ? -7.525 17.863 11.119 1.00 88.31 250 LEU A O 1
ATOM 1987 N N . ILE A 1 251 ? -7.217 15.879 12.120 1.00 91.81 251 ILE A N 1
ATOM 1988 C CA . ILE A 1 251 ? -7.575 16.353 13.465 1.00 91.81 251 ILE A CA 1
ATOM 1989 C C . ILE A 1 251 ? -6.566 17.402 13.950 1.00 91.81 251 ILE A C 1
ATOM 1991 O O . ILE A 1 251 ? -6.981 18.465 14.400 1.00 91.81 251 ILE A O 1
ATOM 1995 N N . GLU A 1 252 ? -5.261 17.156 13.791 1.00 88.69 252 GLU A N 1
ATOM 1996 C CA . GLU A 1 252 ? -4.195 18.102 14.170 1.00 88.69 252 GLU A CA 1
ATOM 1997 C C . GLU A 1 252 ? -4.296 19.450 13.431 1.00 88.69 252 GLU A C 1
ATOM 1999 O O . GLU A 1 252 ? -3.908 20.485 13.970 1.00 88.69 252 GLU A O 1
ATOM 2004 N N . LYS A 1 253 ? -4.861 19.459 12.217 1.00 86.19 253 LYS A N 1
ATOM 2005 C CA . LYS A 1 253 ? -5.122 20.674 11.423 1.00 86.19 253 LYS A CA 1
ATOM 2006 C C . LYS A 1 253 ? -6.449 21.367 11.742 1.00 86.19 253 LYS A C 1
ATOM 2008 O O . LYS A 1 253 ? -6.733 22.422 11.181 1.00 86.19 253 LYS A O 1
ATOM 2013 N N . GLY A 1 254 ? -7.286 20.780 12.596 1.00 88.94 254 GLY A N 1
ATOM 2014 C CA . GLY A 1 254 ? -8.652 21.249 12.844 1.00 88.94 254 GLY A CA 1
ATOM 2015 C C . GLY A 1 254 ? -9.652 20.890 11.734 1.00 88.94 254 GLY A C 1
ATOM 2016 O O . GLY A 1 254 ? -10.812 21.298 11.785 1.00 88.94 254 GLY A O 1
ATOM 2017 N N . GLU A 1 255 ? -9.258 20.072 10.758 1.00 90.75 255 GLU A N 1
ATOM 2018 C CA . GLU A 1 255 ? -10.055 19.652 9.595 1.00 90.75 255 GLU A CA 1
ATOM 2019 C C . GLU A 1 255 ? -10.907 18.402 9.907 1.00 90.75 255 GLU A C 1
ATOM 2021 O O . GLU A 1 255 ? -11.051 17.486 9.096 1.00 90.75 255 GLU A O 1
ATOM 2026 N N . ARG A 1 256 ? -11.529 18.352 11.097 1.00 93.19 256 ARG A N 1
ATOM 2027 C CA . ARG A 1 256 ? -12.261 17.166 11.600 1.00 93.19 256 ARG A CA 1
ATOM 2028 C C . ARG A 1 256 ? -13.375 16.672 10.670 1.00 93.19 256 ARG A C 1
ATOM 2030 O O . ARG A 1 256 ? -13.700 15.491 10.686 1.00 93.19 256 ARG A O 1
ATOM 2037 N N . SER A 1 257 ? -13.962 17.563 9.869 1.00 92.00 257 SER A N 1
ATOM 2038 C CA . SER A 1 257 ? -15.027 17.194 8.925 1.00 92.00 257 SER A CA 1
ATOM 2039 C C . SER A 1 257 ? -14.514 16.311 7.783 1.00 92.00 257 SER A C 1
ATOM 2041 O O . SER A 1 257 ? -15.226 15.403 7.368 1.00 92.00 257 SER A O 1
ATOM 2043 N N . GLU A 1 258 ? -13.283 16.532 7.302 1.00 89.88 258 GLU A N 1
ATOM 2044 C CA . GLU A 1 258 ? -12.673 15.690 6.259 1.00 89.88 258 GLU A CA 1
ATOM 2045 C C . GLU A 1 258 ? -12.239 14.329 6.838 1.00 89.88 258 GLU A C 1
ATOM 2047 O O . GLU A 1 258 ? -12.229 13.328 6.130 1.00 89.88 258 GLU A O 1
ATOM 2052 N N . ALA A 1 259 ? -11.949 14.256 8.143 1.00 92.12 259 ALA A N 1
ATOM 2053 C CA . ALA A 1 259 ? -11.514 13.027 8.811 1.00 92.12 259 ALA A CA 1
ATOM 2054 C C . ALA A 1 259 ? -12.609 11.945 8.915 1.00 92.12 259 ALA A C 1
ATOM 2056 O O . ALA A 1 259 ? -12.290 10.766 9.058 1.00 92.12 259 ALA A O 1
ATOM 2057 N N . VAL A 1 260 ? -13.892 12.325 8.841 1.00 92.69 260 VAL A N 1
ATOM 2058 C CA . VAL A 1 260 ? -15.032 11.416 9.064 1.00 92.69 260 VAL A CA 1
ATOM 2059 C C . VAL A 1 260 ? -15.029 10.242 8.083 1.00 92.69 260 VAL A C 1
ATOM 2061 O O . VAL A 1 260 ? -15.184 9.098 8.509 1.00 92.69 260 VAL A O 1
ATOM 2064 N N . SER A 1 261 ? -14.847 10.504 6.784 1.00 89.62 261 SER A N 1
ATOM 2065 C CA . SER A 1 261 ? -14.878 9.456 5.754 1.00 89.62 261 SER A CA 1
ATOM 2066 C C . SER A 1 261 ? -13.714 8.480 5.906 1.00 89.62 261 SER A C 1
ATOM 2068 O O . SER A 1 261 ? -13.917 7.272 5.865 1.00 89.62 261 SER A O 1
ATOM 2070 N N . TYR A 1 262 ? -12.508 8.985 6.172 1.00 91.06 262 TYR A N 1
ATOM 2071 C CA . TYR A 1 262 ? -11.337 8.133 6.384 1.00 91.06 262 TYR A CA 1
ATOM 2072 C C . TYR A 1 262 ? -11.462 7.282 7.658 1.00 91.06 262 TYR A C 1
ATOM 2074 O O . TYR A 1 262 ? -11.062 6.119 7.655 1.00 91.06 262 TYR A O 1
ATOM 2082 N N . ALA A 1 263 ? -12.051 7.824 8.732 1.00 93.75 263 ALA A N 1
ATOM 2083 C CA . ALA A 1 263 ? -12.315 7.068 9.957 1.00 93.75 263 ALA A CA 1
ATOM 2084 C C . ALA A 1 263 ? -13.352 5.953 9.730 1.00 93.75 263 ALA A C 1
ATOM 2086 O O . ALA A 1 263 ? -13.184 4.848 10.245 1.00 93.75 263 ALA A O 1
ATOM 2087 N N . PHE A 1 264 ? -14.385 6.223 8.925 1.00 91.06 264 PHE A N 1
ATOM 2088 C CA . PHE A 1 264 ? -15.382 5.225 8.532 1.00 91.06 264 PHE A CA 1
ATOM 2089 C C . PHE A 1 264 ? -14.766 4.080 7.715 1.00 91.06 264 PHE A C 1
ATOM 2091 O O . PHE A 1 264 ? -14.999 2.905 8.012 1.00 91.06 264 PHE A O 1
ATOM 2098 N N . ASP A 1 265 ? -13.945 4.414 6.718 1.00 87.25 265 ASP A N 1
ATOM 2099 C CA . ASP A 1 265 ? -13.269 3.421 5.881 1.00 87.25 265 ASP A CA 1
ATOM 2100 C C . ASP A 1 265 ? -12.299 2.565 6.720 1.00 87.25 265 ASP A C 1
ATOM 2102 O O . ASP A 1 265 ? -12.290 1.339 6.598 1.00 87.25 265 ASP A O 1
ATOM 2106 N N . ALA A 1 266 ? -11.536 3.182 7.634 1.00 90.38 266 ALA A N 1
ATOM 2107 C CA . ALA A 1 266 ? -10.625 2.469 8.534 1.00 90.38 266 ALA A CA 1
ATOM 2108 C C . ALA A 1 266 ? -11.372 1.495 9.456 1.00 90.38 266 ALA A C 1
ATOM 2110 O O . ALA A 1 266 ? -10.980 0.333 9.579 1.00 90.38 266 ALA A O 1
ATOM 2111 N N . MET A 1 267 ? -12.471 1.954 10.066 1.00 93.00 267 MET A N 1
ATOM 2112 C CA . MET A 1 267 ? -13.346 1.122 10.895 1.00 93.00 267 MET A CA 1
ATOM 2113 C C . MET A 1 267 ? -13.858 -0.081 10.100 1.00 93.00 267 MET A C 1
ATOM 2115 O O . MET A 1 267 ? -13.749 -1.208 10.576 1.00 93.00 267 MET A O 1
ATOM 2119 N N . SER A 1 268 ? -14.377 0.151 8.892 1.00 81.19 268 SER A N 1
ATOM 2120 C CA . SER A 1 268 ? -14.949 -0.901 8.043 1.00 81.19 268 SER A CA 1
ATOM 2121 C C . SER A 1 268 ? -13.906 -1.962 7.676 1.00 81.19 268 SER A C 1
ATOM 2123 O O . SER A 1 268 ? -14.188 -3.159 7.686 1.00 81.19 268 SER A O 1
ATOM 2125 N N . ILE A 1 269 ? -12.666 -1.545 7.398 1.00 76.94 269 ILE A N 1
ATOM 2126 C CA . ILE A 1 269 ? -11.553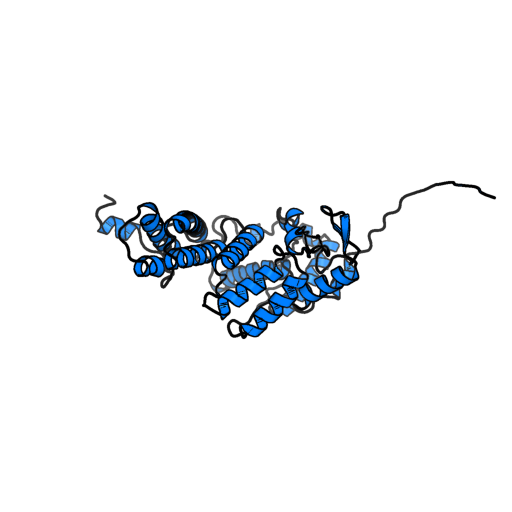 -2.471 7.148 1.00 76.94 269 ILE A CA 1
ATOM 2127 C C . ILE A 1 269 ? -11.231 -3.285 8.402 1.00 76.94 269 ILE A C 1
ATOM 2129 O O . ILE A 1 269 ? -11.043 -4.498 8.316 1.00 76.94 269 ILE A O 1
ATOM 2133 N N . PHE A 1 270 ? -11.169 -2.645 9.570 1.00 82.50 270 PHE A N 1
ATOM 2134 C CA . PHE A 1 270 ? -10.856 -3.335 10.819 1.00 82.50 270 PHE A CA 1
ATOM 2135 C C . PHE A 1 270 ? -11.958 -4.285 11.279 1.00 82.50 270 PHE A C 1
ATOM 2137 O O . PHE A 1 270 ? -11.628 -5.338 11.819 1.00 82.50 270 PHE A O 1
ATOM 2144 N N . GLU A 1 271 ? -13.224 -3.978 11.003 1.00 80.81 271 GLU A N 1
ATOM 2145 C CA . GLU A 1 271 ? -14.337 -4.909 11.197 1.00 80.81 271 GLU A CA 1
ATOM 2146 C C . GLU A 1 271 ? -14.099 -6.207 10.423 1.00 80.81 271 GLU A C 1
ATOM 2148 O O . GLU A 1 271 ? -14.124 -7.293 10.998 1.00 80.81 271 GLU A O 1
ATOM 2153 N N . VAL A 1 272 ? -13.790 -6.089 9.128 1.00 72.12 272 VAL A N 1
ATOM 2154 C CA . VAL A 1 272 ? -13.562 -7.243 8.250 1.00 72.12 272 VAL A CA 1
ATOM 2155 C C . VAL A 1 272 ? -12.289 -8.003 8.631 1.00 72.12 272 VAL A C 1
ATOM 2157 O O . VAL A 1 272 ? -12.278 -9.232 8.620 1.00 72.12 272 VAL A O 1
ATOM 2160 N N . CYS A 1 273 ? -11.200 -7.296 8.947 1.00 73.25 273 CYS A N 1
ATOM 2161 C CA . CYS A 1 273 ? -9.908 -7.917 9.246 1.00 73.25 273 CYS A CA 1
ATOM 2162 C C . CYS A 1 273 ? -9.844 -8.572 10.629 1.00 73.25 273 CYS A C 1
ATOM 2164 O O . CYS A 1 273 ? -9.127 -9.561 10.787 1.00 73.25 273 CYS A O 1
ATOM 2166 N N . PHE A 1 274 ? -10.507 -7.990 11.629 1.00 79.62 274 PHE A N 1
ATOM 2167 C CA . PHE A 1 274 ? -10.292 -8.349 13.031 1.00 79.62 274 PHE A CA 1
ATOM 2168 C C . PHE A 1 274 ? -11.557 -8.781 13.775 1.00 79.62 274 PHE A C 1
ATOM 2170 O O . PHE A 1 274 ? -11.429 -9.477 14.778 1.00 79.62 274 PHE A O 1
ATOM 2177 N N . GLY A 1 275 ? -12.746 -8.417 13.292 1.00 79.56 275 GLY A N 1
ATOM 2178 C CA . GLY A 1 275 ? -14.014 -8.708 13.956 1.00 79.56 275 GLY A CA 1
ATOM 2179 C C . GLY A 1 275 ? -14.494 -7.599 14.897 1.00 79.56 275 GLY A C 1
ATOM 2180 O O . GLY A 1 275 ? -13.761 -6.676 15.260 1.00 79.56 275 GLY A O 1
ATOM 2181 N N . LEU A 1 276 ? -15.770 -7.698 15.281 1.00 85.00 276 LEU A N 1
ATOM 2182 C CA . LEU A 1 276 ? -16.497 -6.682 16.055 1.00 85.00 276 LEU A CA 1
ATOM 2183 C C . LEU A 1 276 ? -16.019 -6.546 17.507 1.00 85.00 276 LEU A C 1
ATOM 2185 O O . LEU A 1 276 ? -16.245 -5.520 18.141 1.00 85.00 276 LEU A O 1
ATOM 2189 N N . ASP A 1 277 ? -15.382 -7.578 18.047 1.00 85.94 277 ASP A N 1
ATOM 2190 C CA . ASP A 1 277 ? -14.859 -7.645 19.411 1.00 85.94 277 ASP A CA 1
ATOM 2191 C C . ASP A 1 277 ? -13.416 -7.146 19.530 1.00 85.94 277 ASP A C 1
ATOM 2193 O O . ASP A 1 277 ? -12.893 -6.992 20.637 1.00 85.94 277 ASP A O 1
ATOM 2197 N N . HIS A 1 278 ? -12.761 -6.848 18.409 1.00 88.88 278 HIS A N 1
ATOM 2198 C CA . HIS A 1 278 ? -11.366 -6.452 18.422 1.00 88.88 278 HIS A CA 1
ATOM 2199 C C . HIS A 1 278 ? -11.180 -4.982 18.849 1.00 88.88 278 HIS A C 1
ATOM 2201 O O . HIS A 1 278 ? -11.853 -4.096 18.308 1.00 88.88 278 HIS A O 1
ATOM 2207 N N . PRO A 1 279 ? -10.209 -4.661 19.733 1.00 88.94 279 PRO A N 1
ATOM 2208 C CA . PRO A 1 279 ? -9.953 -3.289 20.178 1.00 88.94 279 PRO A CA 1
ATOM 2209 C C . PRO A 1 279 ? -9.731 -2.293 19.040 1.00 88.94 279 PRO A C 1
ATOM 2211 O O . PRO A 1 279 ? -10.144 -1.144 19.146 1.00 88.94 279 PRO A O 1
ATOM 2214 N N . TYR A 1 280 ? -9.105 -2.724 17.942 1.00 90.44 280 TYR A N 1
ATOM 2215 C CA . TYR A 1 280 ? -8.827 -1.838 16.805 1.00 90.44 280 TYR A CA 1
ATOM 2216 C C . TYR A 1 280 ? -10.110 -1.394 16.107 1.00 90.44 280 TYR A C 1
ATOM 2218 O O . TYR A 1 280 ? -10.256 -0.214 15.790 1.00 90.44 280 TYR A O 1
ATOM 2226 N N . TYR A 1 281 ? -11.061 -2.315 15.928 1.00 92.06 281 TYR A N 1
ATOM 2227 C CA . TYR A 1 281 ? -12.388 -1.978 15.432 1.00 92.06 281 TYR A CA 1
ATOM 2228 C C . TYR A 1 281 ? -13.114 -1.077 16.434 1.00 92.06 281 TYR A C 1
ATOM 2230 O O . TYR A 1 281 ? -13.538 0.012 16.067 1.00 92.06 281 TYR A O 1
ATOM 2238 N N . LEU A 1 282 ? -13.182 -1.471 17.709 1.00 92.19 282 LEU A N 1
ATOM 2239 C CA . LEU A 1 282 ? -13.948 -0.754 18.735 1.00 92.19 282 LEU A CA 1
ATOM 2240 C C . LEU A 1 282 ? -13.453 0.680 18.979 1.00 92.19 282 LEU A C 1
ATOM 2242 O O . LEU A 1 282 ? -14.259 1.607 19.073 1.00 92.19 282 LEU A O 1
ATOM 2246 N N . GLN A 1 283 ? -12.137 0.890 19.057 1.00 95.19 283 GLN A N 1
ATOM 2247 C CA . GLN A 1 283 ? -11.563 2.231 19.208 1.00 95.19 283 GLN A CA 1
ATOM 2248 C C . GLN A 1 283 ? -11.797 3.084 17.958 1.00 95.19 283 GLN A C 1
ATOM 2250 O O . GLN A 1 283 ? -12.145 4.260 18.075 1.00 95.19 283 GLN A O 1
ATOM 2255 N N . THR A 1 284 ? -11.682 2.492 16.766 1.00 95.56 284 THR A N 1
ATOM 2256 C CA . THR A 1 284 ? -11.916 3.216 15.508 1.00 95.56 284 THR A CA 1
ATOM 2257 C C . THR A 1 284 ? -13.401 3.530 15.296 1.00 95.56 284 THR A C 1
ATOM 2259 O O . THR A 1 284 ? -13.735 4.621 14.839 1.00 95.56 284 THR A O 1
ATOM 2262 N N . LEU A 1 285 ? -14.303 2.635 15.710 1.00 95.81 285 LEU A N 1
ATOM 2263 C CA . LEU A 1 285 ? -15.751 2.852 15.767 1.00 95.81 285 LEU A CA 1
ATOM 2264 C C . LEU A 1 285 ? -16.085 4.035 16.683 1.00 95.81 285 LEU A C 1
ATOM 2266 O O . LEU A 1 285 ? -16.860 4.914 16.300 1.00 95.81 285 LEU A O 1
ATOM 2270 N N . ALA A 1 286 ? -15.475 4.094 17.872 1.00 95.94 286 ALA A N 1
ATOM 2271 C CA . ALA A 1 286 ? -15.645 5.217 18.789 1.00 95.94 286 ALA A CA 1
ATOM 2272 C C . ALA A 1 286 ? -15.139 6.532 18.172 1.00 95.94 286 ALA A C 1
ATOM 2274 O O . ALA A 1 286 ? -15.853 7.536 18.202 1.00 95.94 286 ALA A O 1
ATOM 2275 N N . LEU A 1 287 ? -13.948 6.521 17.562 1.00 97.56 287 LEU A N 1
ATOM 2276 C CA . LEU A 1 287 ? -13.368 7.677 16.872 1.00 97.56 287 LEU A CA 1
ATOM 2277 C C . LEU A 1 287 ? -14.292 8.203 15.772 1.00 97.56 287 LEU A C 1
ATOM 2279 O O . LEU A 1 287 ? -14.637 9.386 15.771 1.00 97.56 287 LEU A O 1
ATOM 2283 N N . TRP A 1 288 ? -14.727 7.323 14.869 1.00 97.56 288 TRP A N 1
ATOM 2284 C CA . TRP A 1 288 ? -15.656 7.674 13.800 1.00 97.56 288 TRP A CA 1
ATOM 2285 C C . TRP A 1 288 ? -16.970 8.230 14.360 1.00 97.56 288 TRP A C 1
ATOM 2287 O O . TRP A 1 288 ? -17.402 9.295 13.925 1.00 97.56 288 TRP A O 1
ATOM 2297 N N . THR A 1 289 ? -17.557 7.584 15.372 1.00 95.81 289 THR A N 1
ATOM 2298 C CA . THR A 1 289 ? -18.817 8.031 15.991 1.00 95.81 289 THR A CA 1
ATOM 2299 C C . THR A 1 289 ? -18.687 9.434 16.588 1.00 95.81 289 THR A C 1
ATOM 2301 O O . THR A 1 289 ? -19.555 10.282 16.374 1.00 95.81 289 THR A O 1
ATOM 2304 N N . TYR A 1 290 ? -17.594 9.721 17.306 1.00 97.12 290 TYR A N 1
ATOM 2305 C CA . TYR A 1 290 ? -17.364 11.053 17.871 1.00 97.12 290 TYR A CA 1
ATOM 2306 C C . TYR A 1 290 ? -17.229 12.129 16.789 1.00 97.12 290 TYR A C 1
ATOM 2308 O O . TYR A 1 290 ? -17.782 13.223 16.950 1.00 97.12 290 TYR A O 1
ATOM 2316 N N . LEU A 1 291 ? -16.528 11.819 15.693 1.00 95.44 291 LEU A N 1
ATOM 2317 C CA . LEU A 1 291 ? -16.363 12.722 14.553 1.00 95.44 291 LEU A CA 1
ATOM 2318 C C . LEU A 1 291 ? -17.694 12.950 13.815 1.00 95.44 291 LEU A C 1
ATOM 2320 O O . LEU A 1 291 ? -18.083 14.097 13.590 1.00 95.44 291 LEU A O 1
ATOM 2324 N N . GLU A 1 292 ? -18.420 11.879 13.490 1.00 96.69 292 GLU A N 1
ATOM 2325 C CA . GLU A 1 292 ? -19.682 11.902 12.735 1.00 96.69 292 GLU A CA 1
ATOM 2326 C C . GLU A 1 292 ? -20.792 12.638 13.501 1.00 96.69 292 GLU A C 1
ATOM 2328 O O . GLU A 1 292 ? -21.476 13.503 12.947 1.00 96.69 292 GLU A O 1
ATOM 2333 N N . LYS A 1 293 ? -20.932 12.362 14.803 1.00 95.81 293 LYS A N 1
ATOM 2334 C CA . LYS A 1 293 ? -21.927 13.009 15.673 1.00 95.81 293 LYS A CA 1
ATOM 2335 C C . LYS A 1 293 ? -21.497 14.384 16.187 1.00 95.81 293 LYS A C 1
ATOM 2337 O O . LYS A 1 293 ? -22.260 15.011 16.920 1.00 95.81 293 LYS A O 1
ATOM 2342 N N . LYS A 1 294 ? -20.301 14.862 15.817 1.00 93.31 294 LYS A N 1
ATOM 2343 C CA . LYS A 1 294 ? -19.725 16.144 16.269 1.00 93.31 294 LYS A CA 1
ATOM 2344 C C . LYS A 1 294 ? -19.765 16.299 17.794 1.00 93.31 294 LYS A C 1
ATOM 2346 O O . LYS A 1 294 ? -20.090 17.364 18.319 1.00 93.31 294 LYS A O 1
ATOM 2351 N N . MET A 1 295 ? -19.471 15.217 18.511 1.00 92.31 295 MET A N 1
ATOM 2352 C CA . MET A 1 295 ? -19.505 15.217 19.972 1.00 92.31 295 MET A CA 1
ATOM 2353 C C . MET A 1 295 ? -18.373 16.076 20.547 1.00 92.31 295 MET A C 1
ATOM 2355 O O . MET A 1 295 ? -17.310 16.227 19.944 1.00 92.31 295 MET A O 1
ATOM 2359 N N . LEU A 1 296 ? -18.596 16.628 21.742 1.00 91.25 296 LEU A N 1
ATOM 2360 C CA . LEU A 1 296 ? -17.609 17.446 22.444 1.00 91.25 296 LEU A CA 1
ATOM 2361 C C . LEU A 1 296 ? -16.440 16.575 22.927 1.00 91.25 296 LEU A C 1
ATOM 2363 O O . LEU A 1 296 ? -16.499 15.968 23.995 1.00 91.25 296 LEU A O 1
ATOM 2367 N N . LYS A 1 297 ? -15.387 16.522 22.111 1.00 93.19 297 LYS A N 1
ATOM 2368 C CA . LYS A 1 297 ? -14.091 15.903 22.404 1.00 93.19 297 LYS A CA 1
ATOM 2369 C C . LYS A 1 297 ? -12.955 16.836 22.000 1.00 93.19 297 LYS A C 1
ATOM 2371 O O . LYS A 1 297 ? -13.028 17.507 20.961 1.00 93.19 297 LYS A O 1
ATOM 2376 N N . SER A 1 298 ? -11.912 16.889 22.819 1.00 95.00 298 SER A N 1
ATOM 2377 C CA . SER A 1 298 ? -10.660 17.574 22.484 1.00 95.00 298 SER A CA 1
ATOM 2378 C C . SER A 1 298 ? -9.905 16.828 21.377 1.00 95.00 298 SER A C 1
ATOM 2380 O O . SER A 1 298 ? -10.117 15.632 21.175 1.00 95.00 298 SER A O 1
ATOM 2382 N N . ASP A 1 299 ? -9.013 17.517 20.657 1.00 93.31 299 ASP A N 1
ATOM 2383 C CA . ASP A 1 299 ? -8.186 16.866 19.625 1.00 93.31 299 ASP A CA 1
ATOM 2384 C C . ASP A 1 299 ? -7.323 15.756 20.230 1.00 93.31 299 ASP A C 1
ATOM 2386 O O . ASP A 1 299 ? -7.195 14.682 19.652 1.00 93.31 299 ASP A O 1
ATOM 2390 N N . GLN A 1 300 ? -6.804 15.972 21.442 1.00 93.69 300 GLN A N 1
ATOM 2391 C CA . GLN A 1 300 ? -5.985 14.988 22.142 1.00 93.69 300 GLN A CA 1
ATOM 2392 C C . GLN A 1 300 ? -6.761 13.703 22.458 1.00 93.69 300 GLN A C 1
ATOM 2394 O O . GLN A 1 300 ? -6.229 12.613 22.258 1.00 93.69 300 GLN A O 1
ATOM 2399 N N . GLU A 1 301 ? -8.017 13.810 22.904 1.00 94.88 301 GLU A N 1
ATOM 2400 C CA . GLU A 1 301 ? -8.873 12.640 23.140 1.00 94.88 301 GLU A CA 1
ATOM 2401 C C . GLU A 1 301 ? -9.153 11.862 21.849 1.00 94.88 301 GLU A C 1
ATOM 2403 O O . GLU A 1 301 ? -9.150 10.634 21.864 1.00 94.88 301 GLU A O 1
ATOM 2408 N N . LEU A 1 302 ? -9.373 12.554 20.727 1.00 94.44 302 LEU A N 1
ATOM 2409 C CA . LEU A 1 302 ? -9.615 11.899 19.439 1.00 94.44 302 LEU A CA 1
ATOM 2410 C C . LEU A 1 302 ? -8.345 11.227 18.902 1.00 94.44 302 LEU A C 1
ATOM 2412 O O . LEU A 1 302 ? -8.395 10.087 18.450 1.00 94.44 302 LEU A O 1
ATOM 2416 N N . ILE A 1 303 ? -7.194 11.893 19.002 1.00 92.50 303 ILE A N 1
ATOM 2417 C CA . ILE A 1 303 ? -5.903 11.341 18.570 1.00 92.50 303 ILE A CA 1
ATOM 2418 C C . ILE A 1 303 ? -5.538 10.101 19.395 1.00 92.50 303 ILE A C 1
ATOM 2420 O O . ILE A 1 303 ? -5.005 9.138 18.843 1.00 92.50 303 ILE A O 1
ATOM 2424 N N . GLN A 1 304 ? -5.863 10.066 20.691 1.00 93.19 304 GLN A N 1
ATOM 2425 C CA . GLN A 1 304 ? -5.630 8.881 21.524 1.00 93.19 304 GLN A CA 1
ATOM 2426 C C . GLN A 1 304 ? -6.349 7.629 21.005 1.00 93.19 304 GLN A C 1
ATOM 2428 O O . GLN A 1 304 ? -5.802 6.539 21.141 1.00 93.19 304 GLN A O 1
ATOM 2433 N N . LEU A 1 305 ? -7.505 7.767 20.349 1.00 92.75 305 LEU A N 1
ATOM 2434 C CA . LEU A 1 305 ? -8.234 6.637 19.757 1.00 92.75 305 LEU A CA 1
ATOM 2435 C C . LEU A 1 305 ? -7.552 6.054 18.508 1.00 92.75 305 LEU A C 1
ATOM 2437 O O . LEU A 1 305 ? -7.950 4.994 18.038 1.00 92.75 305 LEU A O 1
ATOM 2441 N N . THR A 1 306 ? -6.526 6.725 17.974 1.00 88.94 306 THR A N 1
ATOM 2442 C CA . THR A 1 306 ? -5.668 6.187 16.901 1.00 88.94 306 THR A CA 1
ATOM 2443 C C . THR A 1 306 ? -4.461 5.409 17.440 1.00 88.94 306 THR A C 1
ATOM 2445 O O . THR A 1 306 ? -3.737 4.781 16.668 1.00 88.94 306 THR A O 1
ATOM 2448 N N . ASN A 1 307 ? -4.239 5.430 18.761 1.00 87.88 307 ASN A N 1
ATOM 2449 C CA . ASN A 1 307 ? -3.098 4.798 19.417 1.00 87.88 307 ASN A CA 1
ATOM 2450 C C . ASN A 1 307 ? -3.525 3.494 20.098 1.00 87.88 307 ASN A C 1
ATOM 2452 O O . ASN A 1 307 ? -4.006 3.485 21.232 1.00 87.88 307 ASN A O 1
ATOM 2456 N N . PHE A 1 308 ? -3.291 2.375 19.424 1.00 85.38 308 PHE A N 1
ATOM 2457 C CA . PHE A 1 308 ? -3.652 1.067 19.950 1.00 85.38 308 PHE A CA 1
ATOM 2458 C C . PHE A 1 308 ? -2.634 0.544 20.970 1.00 85.38 308 PHE A C 1
ATOM 2460 O O . PHE A 1 308 ? -1.449 0.420 20.669 1.00 85.38 308 PHE A O 1
ATOM 2467 N N . SER A 1 309 ? -3.106 0.193 22.167 1.00 78.44 309 SER A N 1
ATOM 2468 C CA . SER A 1 309 ? -2.277 -0.315 23.273 1.00 78.44 309 SER A CA 1
ATOM 2469 C C . SER A 1 309 ? -2.571 -1.765 23.673 1.00 78.44 309 SER A C 1
ATOM 2471 O O . SER A 1 309 ? -1.742 -2.389 24.330 1.00 78.44 309 SER A O 1
ATOM 2473 N N . ASP A 1 310 ? -3.720 -2.315 23.270 1.00 77.94 310 ASP A N 1
ATOM 2474 C CA . ASP A 1 310 ? -4.127 -3.698 23.537 1.00 77.94 310 ASP A CA 1
ATOM 2475 C C . ASP A 1 310 ? -4.634 -4.347 22.242 1.00 77.94 310 ASP A C 1
ATOM 2477 O O . ASP A 1 310 ? -5.235 -3.688 21.393 1.00 77.94 310 ASP A O 1
ATOM 2481 N N . ASN A 1 311 ? -4.370 -5.642 22.098 1.00 81.69 311 ASN A N 1
ATOM 2482 C CA . ASN A 1 311 ? -4.752 -6.461 20.947 1.00 81.69 311 ASN A CA 1
ATOM 2483 C C . ASN A 1 311 ? -5.651 -7.643 21.351 1.00 81.69 311 ASN A C 1
ATOM 2485 O O . ASN A 1 311 ? -5.929 -8.526 20.544 1.00 81.69 311 ASN A O 1
ATOM 2489 N N . ARG A 1 312 ? -6.055 -7.721 22.623 1.00 82.75 312 ARG A N 1
ATOM 2490 C CA . ARG A 1 312 ? -6.923 -8.789 23.120 1.00 82.75 312 ARG A CA 1
ATOM 2491 C C . ARG A 1 312 ? -8.386 -8.463 22.814 1.00 82.75 312 ARG A C 1
ATOM 2493 O O . ARG A 1 312 ? -8.816 -7.359 23.148 1.00 82.75 312 ARG A O 1
ATOM 2500 N N . PRO A 1 313 ? -9.155 -9.403 22.239 1.00 85.50 313 PRO A N 1
ATOM 2501 C CA . PRO A 1 313 ? -10.587 -9.228 22.040 1.00 85.50 313 PRO A CA 1
ATOM 2502 C C . PRO A 1 313 ? -11.308 -8.870 23.338 1.00 85.50 313 PRO A C 1
ATOM 2504 O O . PRO A 1 313 ? -10.978 -9.366 24.421 1.00 85.50 313 PRO A O 1
ATOM 2507 N N . VAL A 1 314 ? -12.294 -7.993 23.216 1.00 87.75 314 VAL A N 1
ATOM 2508 C CA . VAL A 1 314 ? -13.116 -7.522 24.324 1.00 87.75 314 VAL A CA 1
ATOM 2509 C C . VAL A 1 314 ? -14.345 -8.417 24.432 1.00 87.75 314 VAL A C 1
ATOM 2511 O O . VAL A 1 314 ? -15.060 -8.615 23.456 1.00 87.75 314 VAL A O 1
ATOM 2514 N N . ASP A 1 315 ? -14.643 -8.916 25.633 1.00 88.12 315 ASP A N 1
ATOM 2515 C CA . ASP A 1 315 ? -15.892 -9.639 25.899 1.00 88.12 315 ASP A CA 1
ATOM 2516 C C . ASP A 1 315 ? -17.087 -8.670 25.911 1.00 88.12 315 ASP A C 1
ATOM 2518 O O . ASP A 1 315 ? -17.551 -8.211 26.960 1.00 88.12 315 ASP A O 1
ATOM 2522 N N . ILE A 1 316 ? -17.563 -8.319 24.713 1.00 86.44 316 ILE A N 1
ATOM 2523 C CA . ILE A 1 316 ? -18.697 -7.410 24.519 1.00 86.44 316 ILE A CA 1
ATOM 2524 C C . ILE A 1 316 ? -19.944 -7.976 25.194 1.00 86.44 316 ILE A C 1
ATOM 2526 O O . ILE A 1 316 ? -20.653 -7.240 25.875 1.00 86.44 316 ILE A O 1
ATOM 2530 N N . THR A 1 317 ? -20.205 -9.276 25.051 1.00 86.50 317 THR A N 1
ATOM 2531 C CA . THR A 1 317 ? -21.386 -9.922 25.637 1.00 86.50 317 THR A CA 1
ATOM 2532 C C . THR A 1 317 ? -21.388 -9.775 27.154 1.00 86.50 317 THR A C 1
ATOM 2534 O O . THR A 1 317 ? -22.385 -9.324 27.722 1.00 86.50 317 THR A O 1
ATOM 2537 N N . GLY A 1 318 ? -20.263 -10.063 27.813 1.00 87.31 318 GLY A N 1
ATOM 2538 C CA . GLY A 1 318 ? -20.123 -9.883 29.255 1.00 87.31 318 GLY A CA 1
ATOM 2539 C C . GLY A 1 318 ? -20.261 -8.422 29.693 1.00 87.31 318 GLY A C 1
ATOM 2540 O O . GLY A 1 318 ? -20.842 -8.148 30.745 1.00 87.31 318 GLY A O 1
ATOM 2541 N N . LEU A 1 319 ? -19.782 -7.462 28.893 1.00 87.38 319 LEU A N 1
ATOM 2542 C CA . LEU A 1 319 ? -19.976 -6.032 29.166 1.00 87.38 319 LEU A CA 1
ATOM 2543 C C . LEU A 1 319 ? -21.443 -5.607 29.029 1.00 87.38 319 LEU A C 1
ATOM 2545 O O . LEU A 1 319 ? -21.955 -4.901 29.897 1.00 87.38 319 LEU A O 1
ATOM 2549 N N . LEU A 1 320 ? -22.133 -6.055 27.981 1.00 86.00 320 LEU A N 1
ATOM 2550 C CA . LEU A 1 320 ? -23.539 -5.729 27.737 1.00 86.00 320 LEU A CA 1
ATOM 2551 C C . LEU A 1 320 ? -24.474 -6.373 28.771 1.00 86.00 320 LEU A C 1
ATOM 2553 O O . LEU A 1 320 ? -25.440 -5.737 29.195 1.00 86.00 320 LEU A O 1
ATOM 2557 N N . GLN A 1 321 ? -24.163 -7.591 29.223 1.00 88.19 321 GLN A N 1
ATOM 2558 C CA . GLN A 1 321 ? -24.857 -8.241 30.340 1.00 88.19 321 GLN A CA 1
ATOM 2559 C C . GLN A 1 321 ? -24.669 -7.453 31.640 1.00 88.19 321 GLN A C 1
ATOM 2561 O O . GLN A 1 321 ? -25.644 -7.150 32.322 1.00 88.19 321 GLN A O 1
ATOM 2566 N N . LYS A 1 322 ? -23.435 -7.036 31.961 1.00 87.62 322 LYS A N 1
ATOM 2567 C CA . LYS A 1 322 ? -23.159 -6.182 33.133 1.00 87.62 322 LYS A CA 1
ATOM 2568 C C . LYS A 1 322 ? -23.864 -4.827 33.061 1.00 87.62 322 LYS A C 1
ATOM 2570 O O . LYS A 1 322 ? -24.200 -4.262 34.096 1.00 87.62 322 LYS A O 1
ATOM 2575 N N . ALA A 1 323 ? -24.074 -4.307 31.855 1.00 82.88 323 ALA A N 1
ATOM 2576 C CA . ALA A 1 323 ? -24.771 -3.049 31.620 1.00 82.88 323 ALA A CA 1
ATOM 2577 C C . ALA A 1 323 ? -26.308 -3.182 31.608 1.00 82.88 323 ALA A C 1
ATOM 2579 O O . ALA A 1 323 ? -26.984 -2.180 31.388 1.00 82.88 323 ALA A O 1
ATOM 2580 N N . ASN A 1 324 ? -26.868 -4.380 31.842 1.00 82.69 324 ASN A N 1
ATOM 2581 C CA . ASN A 1 324 ? -28.303 -4.682 31.727 1.00 82.69 324 ASN A CA 1
ATOM 2582 C C . ASN A 1 324 ? -28.901 -4.327 30.348 1.00 82.69 324 ASN A C 1
ATOM 2584 O O . ASN A 1 324 ? -30.072 -3.964 30.250 1.00 82.69 324 ASN A O 1
ATOM 2588 N N . ILE A 1 325 ? -28.097 -4.402 29.282 1.00 77.62 325 ILE A N 1
ATOM 2589 C CA . ILE A 1 325 ? -28.534 -4.109 27.905 1.00 77.62 325 ILE A CA 1
ATOM 2590 C C . ILE A 1 325 ? -29.048 -5.381 27.217 1.00 77.62 325 ILE A C 1
ATOM 2592 O O . ILE A 1 325 ? -29.976 -5.319 26.415 1.00 77.62 325 ILE A O 1
ATOM 2596 N N . LEU A 1 326 ? -28.460 -6.535 27.541 1.00 60.84 326 LEU A N 1
ATOM 2597 C CA . LEU A 1 326 ? -28.927 -7.848 27.096 1.00 60.84 326 LEU A CA 1
ATOM 2598 C C . LEU A 1 326 ? -29.670 -8.510 28.261 1.00 60.84 326 LEU A C 1
ATOM 2600 O O . LEU A 1 326 ? -29.033 -9.031 29.176 1.00 60.84 326 LEU A O 1
ATOM 2604 N N . SER A 1 327 ? -31.000 -8.413 28.244 1.00 57.47 327 SER A N 1
ATOM 2605 C CA . SER A 1 327 ? -31.910 -9.129 29.147 1.00 57.47 327 SER A CA 1
ATOM 2606 C C . SER A 1 327 ? -32.176 -10.540 28.655 1.00 57.47 327 SER A C 1
ATOM 2608 O O . SER A 1 327 ? -32.510 -10.645 27.450 1.00 57.47 327 SER A O 1
#